Protein AF-0000000081754351 (afdb_homodimer)

Nearest PDB structures (foldseek):
  1odb-assembly2_F  TM=9.810E-01  e=2.321E-09  Homo sapiens
  1gqm-assembly1_E  TM=9.822E-01  e=2.321E-09  Homo sapiens
  1gqm-assembly1_C  TM=9.837E-01  e=3.012E-09  Homo sapiens
  4pe7-assembly1_A  TM=9.120E-01  e=2.696E-07  Bos taurus
  5dkn-assembly1_A  TM=9.324E-01  e=9.295E-07  Bos taurus

Foldseek 3Di:
DDPVVVVVVVVVVLLQVLQVPDDDSFWHALVSQLVCCVVPPPPQDDPSVDPVSSVVLQPQLPPVPPRIHGPVSVVVVVVVSVVSVVVVVVVD/DDPVVVVVVVVVVLLQVLQVPDDDSFKHALVSQLVCCVVPPPPQDDPSVDPVSSVVLQPQLPPVPPRIHGPVSVVVVVVVSVVSVVVVVVVD

Solvent-accessible surface area (backbone atoms only — not comparable to full-atom values): 10015 Å² total; per-residue (Å²): 131,35,75,59,43,51,31,51,50,48,54,51,50,53,51,39,68,46,9,58,70,56,80,52,56,66,28,28,39,68,68,38,45,41,50,47,38,47,67,37,34,48,88,78,40,80,56,48,84,36,64,68,51,43,52,48,54,46,56,68,40,25,75,85,66,79,70,46,32,41,61,72,36,48,44,56,54,54,48,50,50,48,53,52,53,52,54,50,56,72,71,98,130,34,76,59,43,50,31,50,50,49,53,51,50,53,51,39,66,45,8,56,71,56,80,54,56,65,26,28,40,67,70,38,45,41,51,48,39,46,67,38,33,50,88,79,40,81,55,47,84,35,65,68,49,43,53,48,55,46,54,68,41,24,75,85,67,78,70,46,32,40,61,71,37,48,45,55,53,54,47,51,51,47,53,53,54,52,54,49,56,72,72,99

Secondary structure (DSSP, 8-state):
--HHHHHHHHHHHHHHHHHTSSS-TTEE-HHHHHHHHHHHSTTTSTTTT-HHHHHHHHHHH-TT-SS-EEHHHHHHHHHHHHHHHHHHHHH-/--HHHHHHHHHHHHHHHHHTSSS-TTEE-HHHHHHHHHHHSTTTSTTTT-HHHHHHHHHHH-TT-SS-EEHHHHHHHHHHHHHHHHHHHHH-

Radius of gyration: 16.77 Å; Cα contacts (8 Å, |Δi|>4): 196; chains: 2; bounding box: 42×43×37 Å

Sequence (184 aa):
MSTFENYLEGIINIFHQYSVRVGHPDTLSKSELKKLLVTELANTIKNTKDQATIDKIFQDLDENGDGQVTFKEFLFLVASVLEISHDNIHKNMSTFENYLEGIINIFHQYSVRVGHPDTLSKSELKKLLVTELANTIKNTKDQATIDKIFQDLDENGDGQVTFKEFLFLVASVLEISHDNIHKN

Organism: Castor canadensis (NCBI:txid51338)

InterPro domains:
  IPR002048 EF-hand domain [PF00036] (54-79)
  IPR002048 EF-hand domain [PS50222] (49-84)
  IPR002048 EF-hand domain [SM00054] (53-81)
  IPR011992 EF-hand domain pair [SSF47473] (1-91)
  IPR013787 S100/CaBP-9k-type, calcium binding, subdomain [PF01023] (5-47)
  IPR013787 S100/CaBP-9k-type, calcium binding, subdomain [SM01394] (4-46)
  IPR018247 EF-Hand 1, calcium-binding site [PS00018] (62-74)

pLDDT: mean 91.37, std 6.88, range [50.12, 97.25]

Structure (mmCIF, N/CA/C/O backbone):
data_AF-0000000081754351-model_v1
#
loop_
_entity.id
_entity.type
_entity.pdbx_description
1 polymer 'Protein S100-A12-like'
#
loop_
_atom_site.group_PDB
_atom_site.id
_atom_site.type_symbol
_atom_site.label_atom_id
_atom_site.label_alt_id
_atom_site.label_comp_id
_atom_site.label_asym_id
_atom_site.label_entity_id
_atom_site.label_seq_id
_atom_site.pdbx_PDB_ins_code
_atom_site.Cartn_x
_atom_site.Cartn_y
_atom_site.Cartn_z
_atom_site.occupancy
_atom_site.B_iso_or_equiv
_atom_site.auth_seq_id
_atom_site.auth_comp_id
_atom_site.auth_asym_id
_atom_site.auth_atom_id
_atom_site.pdbx_PDB_model_num
ATOM 1 N N . MET A 1 1 ? 11.977 1.647 13.93 1 79.56 1 MET A N 1
ATOM 2 C CA . MET A 1 1 ? 11 1.72 12.844 1 79.56 1 MET A CA 1
ATOM 3 C C . MET A 1 1 ? 9.586 1.88 13.398 1 79.56 1 MET A C 1
ATOM 5 O O . MET A 1 1 ? 9.266 1.326 14.453 1 79.56 1 MET A O 1
ATOM 9 N N . SER A 1 2 ? 8.859 2.738 12.734 1 90.44 2 SER A N 1
ATOM 10 C CA . SER A 1 2 ? 7.48 2.939 13.164 1 90.44 2 SER A CA 1
ATOM 11 C C . SER A 1 2 ? 6.594 1.777 12.734 1 90.44 2 SER A C 1
ATOM 13 O O . SER A 1 2 ? 7.008 0.94 11.93 1 90.44 2 SER A O 1
ATOM 15 N N . THR A 1 3 ? 5.457 1.717 13.406 1 92.69 3 THR A N 1
ATOM 16 C CA . THR A 1 3 ? 4.504 0.67 13.047 1 92.69 3 THR A CA 1
ATOM 17 C C . THR A 1 3 ? 4.137 0.751 11.57 1 92.69 3 THR A C 1
ATOM 19 O O . THR A 1 3 ? 4.02 -0.276 10.898 1 92.69 3 THR A O 1
ATOM 22 N N . PHE A 1 4 ? 4.008 1.95 11.062 1 95.25 4 PHE A N 1
ATOM 23 C CA . PHE A 1 4 ? 3.66 2.174 9.664 1 95.25 4 PHE A CA 1
ATOM 24 C C . PHE A 1 4 ? 4.754 1.645 8.742 1 95.25 4 PHE A C 1
ATOM 26 O O . PHE A 1 4 ? 4.469 0.923 7.781 1 95.25 4 PHE A O 1
ATOM 33 N N . GLU A 1 5 ? 5.996 1.812 9.055 1 93.94 5 GLU A N 1
ATOM 34 C CA . GLU A 1 5 ? 7.137 1.349 8.273 1 93.94 5 GLU A CA 1
ATOM 35 C C . GLU A 1 5 ? 7.219 -0.175 8.266 1 93.94 5 GLU A C 1
ATOM 37 O O . GLU A 1 5 ? 7.605 -0.776 7.258 1 93.94 5 GLU A O 1
ATOM 42 N N . ASN A 1 6 ? 6.844 -0.682 9.344 1 94.81 6 ASN A N 1
ATOM 43 C CA . ASN A 1 6 ? 6.832 -2.139 9.422 1 94.81 6 ASN A CA 1
ATOM 44 C C . ASN A 1 6 ? 5.82 -2.746 8.461 1 94.81 6 ASN A C 1
ATOM 46 O O . ASN A 1 6 ? 6.09 -3.771 7.828 1 94.81 6 ASN A O 1
ATOM 50 N N . TYR A 1 7 ? 4.656 -2.123 8.359 1 95.94 7 TYR A N 1
ATOM 51 C CA . TYR A 1 7 ? 3.643 -2.596 7.422 1 95.94 7 TYR A CA 1
ATOM 52 C C . TYR A 1 7 ? 4.133 -2.488 5.984 1 95.94 7 TYR A C 1
ATOM 54 O O . TYR A 1 7 ? 3.957 -3.416 5.191 1 95.94 7 TYR A O 1
ATOM 62 N N . LEU A 1 8 ? 4.82 -1.365 5.668 1 96.31 8 LEU A N 1
ATOM 63 C CA . LEU A 1 8 ? 5.309 -1.139 4.309 1 96.31 8 LEU A CA 1
ATOM 64 C C . LEU A 1 8 ? 6.418 -2.121 3.959 1 96.31 8 LEU A C 1
ATOM 66 O O . LEU A 1 8 ? 6.426 -2.693 2.867 1 96.31 8 LEU A O 1
ATOM 70 N N . GLU A 1 9 ? 7.301 -2.373 4.883 1 94.06 9 GLU A N 1
ATOM 71 C CA . GLU A 1 9 ? 8.367 -3.35 4.684 1 94.06 9 GLU A CA 1
ATOM 72 C C . GLU A 1 9 ? 7.805 -4.758 4.512 1 94.06 9 GLU A C 1
ATOM 74 O O . GLU A 1 9 ? 8.305 -5.543 3.707 1 94.06 9 GLU A O 1
ATOM 79 N N . GLY A 1 10 ? 6.781 -5.031 5.262 1 95.44 10 GLY A N 1
ATOM 80 C CA . GLY A 1 10 ? 6.117 -6.32 5.141 1 95.44 10 GLY A CA 1
ATOM 81 C C . GLY A 1 10 ? 5.555 -6.578 3.756 1 95.44 10 GLY A C 1
ATOM 82 O O . GLY A 1 10 ? 5.688 -7.68 3.221 1 95.44 10 GLY A O 1
ATOM 83 N N . ILE A 1 11 ? 4.988 -5.57 3.145 1 97.25 11 ILE A N 1
ATOM 84 C CA . ILE A 1 11 ? 4.426 -5.684 1.803 1 97.25 11 ILE A CA 1
ATOM 85 C C . ILE A 1 11 ? 5.543 -5.969 0.799 1 97.25 11 ILE A C 1
ATOM 87 O O . ILE A 1 11 ? 5.395 -6.832 -0.069 1 97.25 11 ILE A O 1
ATOM 91 N N . ILE A 1 12 ? 6.688 -5.328 0.884 1 96.06 12 ILE A N 1
ATOM 92 C CA . ILE A 1 12 ? 7.828 -5.527 -0.001 1 96.06 12 ILE A CA 1
ATOM 93 C C . ILE A 1 12 ? 8.352 -6.953 0.148 1 96.06 12 ILE A C 1
ATOM 95 O O . ILE A 1 12 ? 8.617 -7.633 -0.848 1 96.06 12 ILE A O 1
ATOM 99 N N . ASN A 1 13 ? 8.477 -7.391 1.383 1 94.38 13 ASN A N 1
ATOM 100 C CA . ASN A 1 13 ? 8.969 -8.734 1.654 1 94.38 13 ASN A CA 1
ATOM 101 C C . ASN A 1 13 ? 8.055 -9.805 1.061 1 94.38 13 ASN A C 1
ATOM 103 O O . ASN A 1 13 ? 8.531 -10.797 0.511 1 94.38 13 ASN A O 1
ATOM 107 N N . ILE A 1 14 ? 6.773 -9.57 1.228 1 95.62 14 ILE A N 1
ATOM 108 C CA . ILE A 1 14 ? 5.809 -10.516 0.677 1 95.62 14 ILE A CA 1
ATOM 109 C C . ILE A 1 14 ? 5.945 -10.57 -0.843 1 95.62 14 ILE A C 1
ATOM 111 O O . ILE A 1 14 ? 5.938 -11.648 -1.437 1 95.62 14 ILE A O 1
ATOM 115 N N . PHE A 1 15 ? 6.086 -9.406 -1.469 1 95.19 15 PHE A N 1
ATOM 116 C CA . PHE A 1 15 ? 6.293 -9.359 -2.91 1 95.19 15 PHE A CA 1
ATOM 117 C C . PHE A 1 15 ? 7.512 -10.188 -3.307 1 95.19 15 PHE A C 1
ATOM 119 O O . PHE A 1 15 ? 7.441 -11 -4.234 1 95.19 15 PHE A O 1
ATOM 126 N N . HIS A 1 16 ? 8.586 -10.062 -2.605 1 93.25 16 HIS A N 1
ATOM 127 C CA . HIS A 1 16 ? 9.828 -10.758 -2.922 1 93.25 16 HIS A CA 1
ATOM 128 C C . HIS A 1 16 ? 9.688 -12.258 -2.68 1 93.25 16 HIS A C 1
ATOM 130 O O . HIS A 1 16 ? 10.258 -13.07 -3.416 1 93.25 16 HIS A O 1
ATOM 136 N N . GLN A 1 17 ? 8.961 -12.586 -1.64 1 94.12 17 GLN A N 1
ATOM 137 C CA . GLN A 1 17 ? 8.742 -13.992 -1.326 1 94.12 17 GLN A CA 1
ATOM 138 C C . GLN A 1 17 ? 8.133 -14.727 -2.514 1 94.12 17 GLN A C 1
ATOM 140 O O . GLN A 1 17 ? 8.453 -15.898 -2.754 1 94.12 17 GLN A O 1
ATOM 145 N N . TYR A 1 18 ? 7.301 -14.07 -3.213 1 93.88 18 TYR A N 1
ATOM 146 C CA . TYR A 1 18 ? 6.625 -14.719 -4.328 1 93.88 18 TYR A CA 1
ATOM 147 C C . TYR A 1 18 ? 7.359 -14.453 -5.641 1 93.88 18 TYR A C 1
ATOM 149 O O . TYR A 1 18 ? 7.367 -15.305 -6.535 1 93.88 18 TYR A O 1
ATOM 157 N N . SER A 1 19 ? 8.062 -13.344 -5.758 1 92.31 19 SER A N 1
ATOM 158 C CA . SER A 1 19 ? 8.688 -12.961 -7.016 1 92.31 19 SER A CA 1
ATOM 159 C C . SER A 1 19 ? 9.992 -13.727 -7.238 1 92.31 19 SER A C 1
ATOM 161 O O . SER A 1 19 ? 10.453 -13.859 -8.375 1 92.31 19 SER A O 1
ATOM 163 N N . VAL A 1 20 ? 10.656 -14.219 -6.184 1 87.62 20 VAL A N 1
ATOM 164 C CA . VAL A 1 20 ? 11.977 -14.828 -6.281 1 87.62 20 VAL A CA 1
ATOM 165 C C . VAL A 1 20 ? 11.844 -16.312 -6.605 1 87.62 20 VAL A C 1
ATOM 167 O O . VAL A 1 20 ? 12.844 -17.016 -6.738 1 87.62 20 VAL A O 1
ATOM 170 N N . ARG A 1 21 ? 10.664 -16.734 -6.898 1 83.62 21 ARG A N 1
ATOM 171 C CA . ARG A 1 21 ? 10.453 -18.156 -7.105 1 83.62 21 ARG A CA 1
ATOM 172 C C . ARG A 1 21 ? 10.828 -18.562 -8.523 1 83.62 21 ARG A C 1
ATOM 174 O O . ARG A 1 21 ? 11.555 -19.547 -8.727 1 83.62 21 ARG A O 1
ATOM 181 N N . VAL A 1 22 ? 10.336 -17.828 -9.445 1 78.81 22 VAL A N 1
ATOM 182 C CA . VAL A 1 22 ? 10.617 -18.141 -10.844 1 78.81 22 VAL A CA 1
ATOM 183 C C . VAL A 1 22 ? 10.93 -16.844 -11.609 1 78.81 22 VAL A C 1
ATOM 185 O O . VAL A 1 22 ? 10.234 -15.836 -11.445 1 78.81 22 VAL A O 1
ATOM 188 N N . GLY A 1 23 ? 11.859 -16.812 -12.312 1 77.44 23 GLY A N 1
ATOM 189 C CA . GLY A 1 23 ? 12.117 -15.664 -13.172 1 77.44 23 GLY A CA 1
ATOM 190 C C . GLY A 1 23 ? 12.867 -14.547 -12.469 1 77.44 23 GLY A C 1
ATOM 191 O O . GLY A 1 23 ? 13.758 -14.805 -11.656 1 77.44 23 GLY A O 1
ATOM 192 N N . HIS A 1 24 ? 12.5 -13.312 -12.906 1 80.56 24 HIS A N 1
ATOM 193 C CA . HIS A 1 24 ? 13.172 -12.133 -12.375 1 80.56 24 HIS A CA 1
ATOM 194 C C . HIS A 1 24 ? 12.68 -11.797 -10.969 1 80.56 24 HIS A C 1
ATOM 196 O O . HIS A 1 24 ? 11.469 -11.773 -10.727 1 80.56 24 HIS A O 1
ATOM 202 N N . PRO A 1 25 ? 13.57 -11.555 -10.102 1 83.94 25 PRO A N 1
ATOM 203 C CA . PRO A 1 25 ? 13.242 -11.352 -8.688 1 83.94 25 PRO A CA 1
ATOM 204 C C . PRO A 1 25 ? 12.422 -10.086 -8.445 1 83.94 25 PRO A C 1
ATOM 206 O O . PRO A 1 25 ? 11.836 -9.93 -7.371 1 83.94 25 PRO A O 1
ATOM 209 N N . ASP A 1 26 ? 12.328 -9.289 -9.516 1 86.56 26 ASP A N 1
ATOM 210 C CA . ASP A 1 26 ? 11.656 -8.016 -9.305 1 86.56 26 ASP A CA 1
ATOM 211 C C . ASP A 1 26 ? 10.32 -7.965 -10.047 1 86.56 26 ASP A C 1
ATOM 213 O O . ASP A 1 26 ? 9.734 -6.895 -10.219 1 86.56 26 ASP A O 1
ATOM 217 N N . THR A 1 27 ? 9.938 -9.125 -10.516 1 93.12 27 THR A N 1
ATOM 218 C CA . THR A 1 27 ? 8.664 -9.203 -11.211 1 93.12 27 THR A CA 1
ATOM 219 C C . THR A 1 27 ? 7.895 -10.453 -10.797 1 93.12 27 THR A C 1
ATOM 221 O O . THR A 1 27 ? 8.484 -11.398 -10.273 1 93.12 27 THR A O 1
ATOM 224 N N . LEU A 1 28 ? 6.559 -10.398 -10.992 1 95.38 28 LEU A N 1
ATOM 225 C CA . LEU A 1 28 ? 5.691 -11.539 -10.719 1 95.38 28 LEU A CA 1
ATOM 226 C C . LEU A 1 28 ? 5.133 -12.117 -12.016 1 95.38 28 LEU A C 1
ATOM 228 O O . LEU A 1 28 ? 4.613 -11.375 -12.859 1 95.38 28 LEU A O 1
ATOM 232 N N . SER A 1 29 ? 5.328 -13.43 -12.172 1 94.56 29 SER A N 1
ATOM 233 C CA . SER A 1 29 ? 4.613 -14.117 -13.242 1 94.56 29 SER A CA 1
ATOM 234 C C . SER A 1 29 ? 3.143 -14.312 -12.891 1 94.56 29 SER A C 1
ATOM 236 O O . SER A 1 29 ? 2.73 -14.055 -11.758 1 94.56 29 SER A O 1
ATOM 238 N N . LYS A 1 30 ? 2.391 -14.789 -13.891 1 93.75 30 LYS A N 1
ATOM 239 C CA . LYS A 1 30 ? 0.967 -15.023 -13.664 1 93.75 30 LYS A CA 1
ATOM 240 C C . LYS A 1 30 ? 0.75 -16.047 -12.555 1 93.75 30 LYS A C 1
ATOM 242 O O . LYS A 1 30 ? -0.115 -15.867 -11.695 1 93.75 30 LYS A O 1
ATOM 247 N N . SER A 1 31 ? 1.578 -17.062 -12.625 1 94.06 31 SER A N 1
ATOM 248 C CA . SER A 1 31 ? 1.445 -18.125 -11.633 1 94.06 31 SER A CA 1
ATOM 249 C C . SER A 1 31 ? 1.79 -17.625 -10.234 1 94.06 31 SER A C 1
ATOM 251 O O . SER A 1 31 ? 1.137 -18 -9.258 1 94.06 31 SER A O 1
ATOM 253 N N . GLU A 1 32 ? 2.83 -16.828 -10.094 1 96.12 32 GLU A N 1
ATOM 254 C CA . GLU A 1 32 ? 3.24 -16.281 -8.805 1 96.12 32 GLU A CA 1
ATOM 255 C C . GLU A 1 32 ? 2.184 -15.32 -8.258 1 96.12 32 GLU A C 1
ATOM 257 O O . GLU A 1 32 ? 1.904 -15.32 -7.059 1 96.12 32 GLU A O 1
ATOM 262 N N . LEU A 1 33 ? 1.636 -14.539 -9.195 1 95.62 33 LEU A N 1
ATOM 263 C CA . LEU A 1 33 ? 0.57 -13.625 -8.789 1 95.62 33 LEU A CA 1
ATOM 264 C C . LEU A 1 33 ? -0.638 -14.406 -8.273 1 95.62 33 LEU A C 1
ATOM 266 O O . LEU A 1 33 ? -1.208 -14.055 -7.238 1 95.62 33 LEU A O 1
ATOM 270 N N . LYS A 1 34 ? -0.942 -15.438 -8.953 1 95.12 34 LYS A N 1
ATOM 271 C CA . LYS A 1 34 ? -2.062 -16.281 -8.547 1 95.12 34 LYS A CA 1
ATOM 272 C C . LYS A 1 34 ? -1.854 -16.828 -7.137 1 95.12 34 LYS A C 1
ATOM 274 O O . LYS A 1 34 ? -2.754 -16.75 -6.301 1 95.12 34 LYS A O 1
ATOM 279 N N . LYS A 1 35 ? -0.737 -17.328 -6.926 1 95.12 35 LYS A N 1
ATOM 280 C CA . LYS A 1 35 ? -0.426 -17.891 -5.609 1 95.12 35 LYS A CA 1
ATOM 281 C C . LYS A 1 35 ? -0.545 -16.812 -4.527 1 95.12 35 LYS A C 1
ATOM 283 O O . LYS A 1 35 ? -1.098 -17.078 -3.453 1 95.12 35 LYS A O 1
ATOM 288 N N . LEU A 1 36 ? 0.001 -15.695 -4.816 1 95.88 36 LEU A N 1
ATOM 289 C CA . LEU A 1 36 ? -0.067 -14.578 -3.873 1 95.88 36 LEU A CA 1
ATOM 290 C C . LEU A 1 36 ? -1.516 -14.211 -3.572 1 95.88 36 LEU A C 1
ATOM 292 O O . LEU A 1 36 ? -1.9 -14.086 -2.406 1 95.88 36 LEU A O 1
ATOM 296 N N . LEU A 1 37 ? -2.338 -14.086 -4.578 1 95.62 37 LEU A N 1
ATOM 297 C CA . LEU A 1 37 ? -3.738 -13.703 -4.422 1 95.62 37 LEU A CA 1
ATOM 298 C C . LEU A 1 37 ? -4.512 -14.766 -3.656 1 95.62 37 LEU A C 1
ATOM 300 O O . LEU A 1 37 ? -5.246 -14.445 -2.715 1 95.62 37 LEU A O 1
ATOM 304 N N . VAL A 1 38 ? -4.305 -16 -3.986 1 95 38 VAL A N 1
ATOM 305 C CA . VAL A 1 38 ? -5.051 -17.109 -3.404 1 95 38 VAL A CA 1
ATOM 306 C C . VAL A 1 38 ? -4.66 -17.297 -1.94 1 95 38 VAL A C 1
ATOM 308 O O . VAL A 1 38 ? -5.512 -17.562 -1.09 1 95 38 VAL A O 1
ATOM 311 N N . THR A 1 39 ? -3.402 -17.078 -1.687 1 94.88 39 THR A N 1
ATOM 312 C CA . THR A 1 39 ? -2.906 -17.359 -0.342 1 94.88 39 THR A CA 1
AT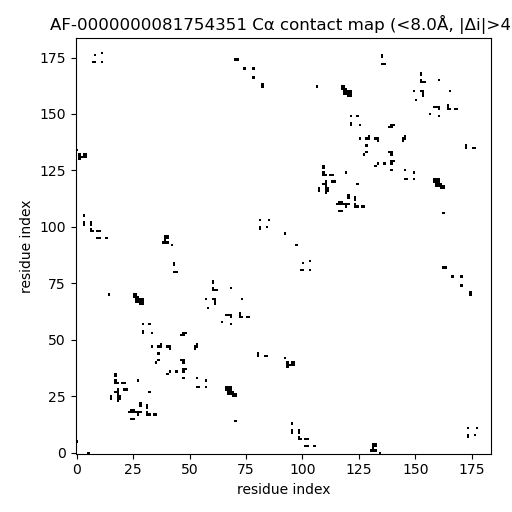OM 313 C C . THR A 1 39 ? -3.082 -16.141 0.557 1 94.88 39 THR A C 1
ATOM 315 O O . THR A 1 39 ? -3.422 -16.266 1.734 1 94.88 39 THR A O 1
ATOM 318 N N . GLU A 1 40 ? -2.963 -14.914 0.004 1 94.94 40 GLU A N 1
ATOM 319 C CA . GLU A 1 40 ? -2.857 -13.727 0.85 1 94.94 40 GLU A CA 1
ATOM 320 C C . GLU A 1 40 ? -4.129 -12.883 0.78 1 94.94 40 GLU A C 1
ATOM 322 O O . GLU A 1 40 ? -4.441 -12.141 1.713 1 94.94 40 GLU A O 1
ATOM 327 N N . LEU A 1 41 ? -4.906 -12.969 -0.312 1 93.5 41 LEU A N 1
ATOM 328 C CA . LEU A 1 41 ? -5.992 -12.016 -0.515 1 93.5 41 LEU A CA 1
ATOM 329 C C . LEU A 1 41 ? -7.301 -12.734 -0.827 1 93.5 41 LEU A C 1
ATOM 331 O O . LEU A 1 41 ? -8.188 -12.172 -1.469 1 93.5 41 LEU A O 1
ATOM 335 N N . ALA A 1 42 ? -7.43 -13.945 -0.417 1 90 42 ALA A N 1
ATOM 336 C CA . ALA A 1 42 ? -8.617 -14.727 -0.732 1 90 42 ALA A CA 1
ATOM 337 C C . ALA A 1 42 ? -9.852 -14.164 -0.026 1 90 42 ALA A C 1
ATOM 339 O O . ALA A 1 42 ? -10.977 -14.352 -0.492 1 90 42 ALA A O 1
ATOM 340 N N . ASN A 1 43 ? -9.648 -13.391 1.055 1 89 43 ASN A N 1
ATOM 341 C CA . ASN A 1 43 ? -10.758 -12.844 1.82 1 89 43 ASN A CA 1
ATOM 342 C C . ASN A 1 43 ? -11.172 -11.461 1.302 1 89 43 ASN A C 1
ATOM 344 O O . ASN A 1 43 ? -12.258 -10.977 1.615 1 89 43 ASN A O 1
ATOM 348 N N . THR A 1 44 ? -10.359 -10.852 0.585 1 88.81 44 THR A N 1
ATOM 349 C CA . THR A 1 44 ? -10.602 -9.5 0.105 1 88.81 44 THR A CA 1
ATOM 350 C C . THR A 1 44 ? -11.062 -9.516 -1.352 1 88.81 44 THR A C 1
ATOM 352 O O . THR A 1 44 ? -11.961 -8.766 -1.734 1 88.81 44 THR A O 1
ATOM 355 N N . ILE A 1 45 ? -10.391 -10.375 -2.133 1 89.81 45 ILE A N 1
ATOM 356 C CA . ILE A 1 45 ? -10.711 -10.5 -3.553 1 89.81 45 ILE A CA 1
ATOM 357 C C . ILE A 1 45 ? -11.594 -11.719 -3.779 1 89.81 45 ILE A C 1
ATOM 359 O O . ILE A 1 45 ? -11.258 -12.828 -3.355 1 89.81 45 ILE A O 1
ATOM 363 N N . LYS A 1 46 ? -12.664 -11.508 -4.453 1 88.31 46 LYS A N 1
ATOM 364 C CA . LYS A 1 46 ? -13.594 -12.594 -4.719 1 88.31 46 LYS A CA 1
ATOM 365 C C . LYS A 1 46 ? -13.109 -13.453 -5.891 1 88.31 46 LYS A C 1
ATOM 367 O O . LYS A 1 46 ? -12.555 -12.93 -6.859 1 88.31 46 LYS A O 1
ATOM 372 N N . ASN A 1 47 ? -13.305 -14.664 -5.793 1 88.94 47 ASN A N 1
ATOM 373 C CA . ASN A 1 47 ? -13.078 -15.633 -6.867 1 88.94 47 ASN A CA 1
ATOM 374 C C . ASN A 1 47 ? -11.602 -15.727 -7.242 1 88.94 47 ASN A C 1
ATOM 376 O O . ASN A 1 47 ? -11.258 -15.789 -8.422 1 88.94 47 ASN A O 1
ATOM 380 N N . THR A 1 48 ? -10.812 -15.734 -6.301 1 88.44 48 THR A N 1
ATOM 381 C CA . THR A 1 48 ? -9.383 -15.828 -6.566 1 88.44 48 THR A CA 1
ATOM 382 C C . THR A 1 48 ? -9.008 -17.25 -7.012 1 88.44 48 THR A C 1
ATOM 384 O O . THR A 1 48 ? -7.922 -17.469 -7.543 1 88.44 48 THR A O 1
ATOM 387 N N . LYS A 1 49 ? -9.906 -18.141 -6.891 1 90 49 LYS A N 1
ATOM 388 C CA . LYS A 1 49 ? -9.648 -19.516 -7.305 1 90 49 LYS A CA 1
ATOM 389 C C . LYS A 1 49 ? -10.047 -19.719 -8.766 1 90 49 LYS A C 1
ATOM 391 O O . LYS A 1 49 ? -9.68 -20.734 -9.367 1 90 49 LYS A O 1
ATOM 396 N N . ASP A 1 50 ? -10.742 -18.734 -9.203 1 93.25 50 ASP A N 1
ATOM 397 C CA . ASP A 1 50 ? -11.148 -18.812 -10.609 1 93.25 50 ASP A CA 1
ATOM 398 C C . ASP A 1 50 ? -10.047 -18.297 -11.523 1 93.25 50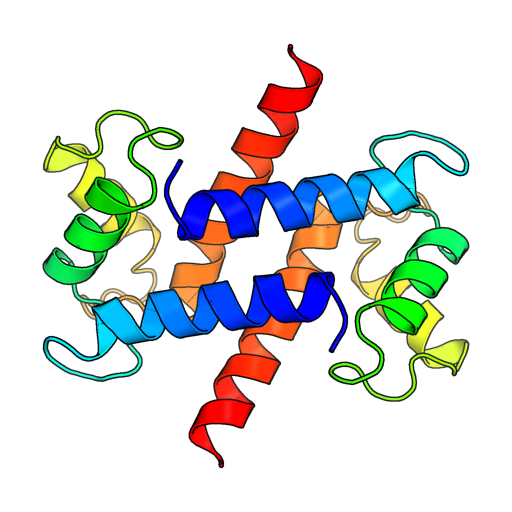 ASP A C 1
ATOM 400 O O . ASP A 1 50 ? -9.625 -17.141 -11.414 1 93.25 50 ASP A O 1
ATOM 404 N N . GLN A 1 51 ? -9.742 -19.156 -12.438 1 93.94 51 GLN A N 1
ATOM 405 C CA . GLN A 1 51 ? -8.664 -18.812 -13.359 1 93.94 51 GLN A CA 1
ATOM 406 C C . GLN A 1 51 ? -9.016 -17.562 -14.172 1 93.94 51 GLN A C 1
ATOM 408 O O . GLN A 1 51 ? -8.141 -16.75 -14.492 1 93.94 51 GLN A O 1
ATOM 413 N N . ALA A 1 52 ? -10.164 -17.438 -14.523 1 94.94 52 ALA A N 1
ATOM 414 C CA . ALA A 1 52 ? -10.602 -16.297 -15.312 1 94.94 52 ALA A CA 1
ATOM 415 C C . ALA A 1 52 ? -10.398 -14.992 -14.555 1 94.94 52 ALA A C 1
ATOM 417 O O . ALA A 1 52 ? -10.023 -13.977 -15.141 1 94.94 52 ALA A O 1
ATOM 418 N N . THR A 1 53 ? -10.688 -15.023 -13.25 1 94.38 53 THR A N 1
ATOM 419 C CA . THR A 1 53 ? -10.492 -13.859 -12.391 1 94.38 53 THR A CA 1
ATOM 420 C C . THR A 1 53 ? -9.016 -13.5 -12.305 1 94.38 53 THR A C 1
ATOM 422 O O . THR A 1 53 ? -8.641 -12.336 -12.43 1 94.38 53 THR A O 1
ATOM 425 N N . ILE A 1 54 ? -8.172 -14.438 -12.219 1 95.31 54 ILE A N 1
ATOM 426 C CA . ILE A 1 54 ? -6.73 -14.25 -12.117 1 95.31 54 ILE A CA 1
ATOM 427 C C . ILE A 1 54 ? -6.195 -13.641 -13.414 1 95.31 54 ILE A C 1
ATOM 429 O O . ILE A 1 54 ? -5.41 -12.695 -13.383 1 95.31 54 ILE A O 1
ATOM 433 N N . ASP A 1 55 ? -6.684 -14.211 -14.523 1 94.81 55 ASP A N 1
ATOM 434 C CA . ASP A 1 55 ? -6.27 -13.719 -15.836 1 94.81 55 ASP A CA 1
ATOM 435 C C . ASP A 1 55 ? -6.641 -12.242 -16.016 1 94.81 55 ASP A C 1
ATOM 437 O O . ASP A 1 55 ? -5.852 -11.461 -16.547 1 94.81 55 ASP A O 1
ATOM 441 N N . LYS A 1 56 ? -7.742 -11.922 -15.555 1 95.12 56 LYS A N 1
ATOM 442 C CA . LYS A 1 56 ? -8.211 -10.547 -15.672 1 95.12 56 LYS A CA 1
ATOM 443 C C . LYS A 1 56 ? -7.359 -9.602 -14.828 1 95.12 56 LYS A C 1
ATOM 445 O O . LYS A 1 56 ? -6.945 -8.547 -15.297 1 95.12 56 LYS A O 1
ATOM 450 N N . ILE A 1 57 ? -7.16 -9.969 -13.594 1 95.94 57 ILE A N 1
ATOM 451 C CA . ILE A 1 57 ? -6.352 -9.156 -12.695 1 95.94 57 ILE A CA 1
ATOM 452 C C . ILE A 1 57 ? -4.953 -8.984 -13.273 1 95.94 57 ILE A C 1
ATOM 454 O O . ILE A 1 57 ? -4.414 -7.871 -13.297 1 95.94 57 ILE A O 1
ATOM 458 N N . PHE A 1 58 ? -4.434 -10.062 -13.797 1 95.12 58 PHE A N 1
ATOM 459 C CA . PHE A 1 58 ? -3.098 -10.031 -14.383 1 95.12 58 PHE A CA 1
ATOM 460 C C . PHE A 1 58 ? -3.051 -9.102 -15.586 1 95.12 58 PHE A C 1
ATOM 462 O O . PHE A 1 58 ? -2.131 -8.289 -15.719 1 95.12 58 PHE A O 1
ATOM 469 N N . GLN A 1 59 ? -3.988 -9.211 -16.438 1 95 59 GLN A N 1
ATOM 470 C CA . GLN A 1 59 ? -4.059 -8.391 -17.641 1 95 59 GLN A CA 1
ATOM 471 C C . GLN A 1 59 ? -4.234 -6.914 -17.297 1 95 59 GLN A C 1
ATOM 473 O O . GLN A 1 59 ? -3.662 -6.043 -17.953 1 95 59 GLN A O 1
ATOM 478 N N . ASP A 1 60 ? -4.988 -6.691 -16.219 1 94.5 60 ASP A N 1
ATOM 479 C CA . ASP A 1 60 ? -5.199 -5.316 -15.766 1 94.5 60 ASP A CA 1
ATOM 480 C C . ASP A 1 60 ? -3.906 -4.711 -15.219 1 94.5 60 ASP A C 1
ATOM 482 O O . ASP A 1 60 ? -3.66 -3.516 -15.383 1 94.5 60 ASP A O 1
ATOM 486 N N . LEU A 1 61 ? -3.131 -5.551 -14.625 1 94.56 61 LEU A N 1
ATOM 487 C CA . LEU A 1 61 ? -1.893 -5.082 -14.016 1 94.56 61 LEU A CA 1
ATOM 488 C C . LEU A 1 61 ? -0.773 -5 -15.047 1 94.56 61 LEU A C 1
ATOM 490 O O . LEU A 1 61 ? 0.075 -4.105 -14.977 1 94.56 61 LEU A O 1
ATOM 494 N N . ASP A 1 62 ? -0.816 -5.996 -15.969 1 93.88 62 ASP A N 1
ATOM 495 C CA . ASP A 1 62 ? 0.2 -6.023 -17.016 1 93.88 62 ASP A CA 1
ATOM 496 C C . ASP A 1 62 ? -0.079 -4.965 -18.078 1 93.88 62 ASP A C 1
ATOM 498 O O . ASP A 1 62 ? -0.388 -5.297 -19.234 1 93.88 62 ASP A O 1
ATOM 502 N N . GLU A 1 63 ? 0.25 -3.742 -17.719 1 87.12 63 GLU A N 1
ATOM 503 C CA . GLU A 1 63 ? -0.094 -2.619 -18.594 1 87.12 63 GLU A CA 1
ATOM 504 C C . GLU A 1 63 ? 0.787 -2.592 -19.828 1 87.12 63 GLU A C 1
ATOM 506 O O . GLU A 1 63 ? 0.338 -2.189 -20.906 1 87.12 63 GLU A O 1
ATOM 511 N N . ASN A 1 64 ? 2.09 -3.02 -19.672 1 85.25 64 ASN A N 1
ATOM 512 C CA . ASN A 1 64 ? 3 -2.941 -20.812 1 85.25 64 ASN A CA 1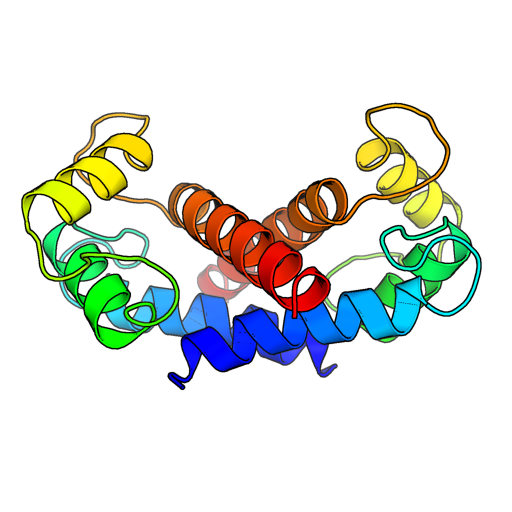
ATOM 513 C C . ASN A 1 64 ? 2.957 -4.215 -21.656 1 85.25 64 ASN A C 1
ATOM 515 O O . ASN A 1 64 ? 3.629 -4.305 -22.688 1 85.25 64 ASN A O 1
ATOM 519 N N . GLY A 1 65 ? 2.357 -5.242 -21.219 1 87.44 65 GLY A N 1
ATOM 520 C CA . GLY A 1 65 ? 2.111 -6.453 -21.984 1 87.44 65 GLY A CA 1
ATOM 521 C C . GLY A 1 6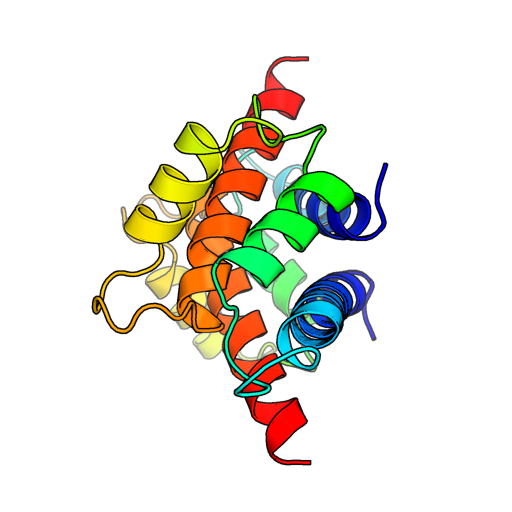5 ? 3.324 -7.359 -22.078 1 87.44 65 GLY A C 1
ATOM 522 O O . GLY A 1 65 ? 3.5 -8.078 -23.062 1 87.44 65 GLY A O 1
ATOM 523 N N . ASP A 1 66 ? 4.246 -7.336 -21.141 1 87.12 66 ASP A N 1
ATOM 524 C CA . ASP A 1 66 ? 5.449 -8.164 -21.188 1 87.12 66 ASP A CA 1
ATOM 525 C C . ASP A 1 66 ? 5.227 -9.5 -20.484 1 87.12 66 ASP A C 1
ATOM 527 O O . ASP A 1 66 ? 6.113 -10.359 -20.469 1 87.12 66 ASP A O 1
ATOM 531 N N . GLY A 1 67 ? 4.059 -9.656 -19.969 1 91.75 67 GLY A N 1
ATOM 532 C CA . GLY A 1 67 ? 3.707 -10.914 -19.328 1 91.75 67 GLY A CA 1
ATOM 533 C C . GLY A 1 67 ? 4.246 -11.031 -17.906 1 91.75 67 GLY A C 1
ATOM 534 O O . GLY A 1 67 ? 4.309 -12.133 -17.359 1 91.75 67 GLY A O 1
ATOM 535 N N . GLN A 1 68 ? 4.762 -9.945 -17.406 1 93.94 68 GLN A N 1
ATOM 536 C CA . GLN A 1 68 ? 5.254 -9.891 -16.031 1 93.94 68 GLN A CA 1
ATOM 537 C C . GLN A 1 68 ? 4.664 -8.703 -15.281 1 93.94 68 GLN A C 1
ATOM 539 O O . GLN A 1 68 ? 4.348 -7.676 -15.891 1 93.94 68 GLN A O 1
ATOM 544 N N . VAL A 1 69 ? 4.523 -8.883 -13.992 1 95.44 69 VAL A N 1
ATOM 545 C CA . VAL A 1 69 ? 4.023 -7.801 -13.148 1 95.44 69 VAL A CA 1
ATOM 546 C C . VAL A 1 69 ? 5.172 -7.211 -12.336 1 95.44 69 VAL A C 1
ATOM 548 O O . VAL A 1 69 ? 5.754 -7.887 -11.484 1 95.44 69 VAL A O 1
ATOM 551 N N . THR A 1 70 ? 5.543 -5.926 -12.688 1 94.25 70 THR A N 1
ATOM 552 C CA . THR A 1 70 ? 6.57 -5.23 -11.922 1 94.25 70 THR A CA 1
ATOM 553 C C . THR A 1 70 ? 6.039 -4.812 -10.547 1 94.25 70 THR A C 1
ATOM 555 O O . THR A 1 70 ? 4.836 -4.891 -10.297 1 94.25 70 THR A O 1
ATOM 558 N N . PHE A 1 71 ? 6.945 -4.336 -9.68 1 94.56 71 PHE A N 1
ATOM 559 C CA . PHE A 1 71 ? 6.535 -3.891 -8.352 1 94.56 71 PHE A CA 1
ATOM 560 C C . PHE A 1 71 ? 5.57 -2.713 -8.453 1 94.56 71 PHE A C 1
ATOM 562 O O . PHE A 1 71 ? 4.566 -2.666 -7.734 1 94.56 71 PHE A O 1
ATOM 569 N N . LYS A 1 72 ? 5.867 -1.879 -9.336 1 93.12 72 LYS A N 1
ATOM 570 C CA . LYS A 1 72 ? 5.012 -0.708 -9.508 1 93.12 72 LYS A CA 1
ATOM 571 C C . LYS A 1 72 ? 3.592 -1.117 -9.898 1 93.12 72 LYS A C 1
ATOM 573 O O . LYS A 1 72 ? 2.619 -0.569 -9.383 1 93.12 72 LYS A O 1
ATOM 578 N N . GLU A 1 73 ? 3.467 -2.068 -10.773 1 95.12 73 GLU A N 1
ATOM 579 C CA . GLU A 1 73 ? 2.154 -2.553 -11.188 1 95.12 73 GLU A CA 1
ATOM 580 C C . GLU A 1 73 ? 1.446 -3.277 -10.047 1 95.12 73 GLU A C 1
ATOM 582 O O . GLU A 1 73 ? 0.228 -3.168 -9.898 1 95.12 73 GLU A O 1
ATOM 587 N N . PHE A 1 74 ? 2.27 -3.979 -9.344 1 96.06 74 PHE A N 1
ATOM 588 C CA . PHE A 1 74 ? 1.738 -4.668 -8.172 1 96.06 74 PHE A CA 1
ATOM 589 C C . PHE A 1 74 ? 1.143 -3.674 -7.188 1 96.06 74 PHE A C 1
ATOM 591 O O . PHE A 1 74 ? 0.129 -3.959 -6.547 1 96.06 74 PHE A O 1
ATOM 598 N N . LEU A 1 75 ? 1.691 -2.498 -7.105 1 96.38 75 LEU A N 1
ATOM 599 C CA . LEU A 1 75 ? 1.232 -1.49 -6.156 1 96.38 75 LEU A CA 1
ATOM 600 C C . LEU A 1 75 ? -0.168 -1.004 -6.512 1 96.38 75 LEU A C 1
ATOM 602 O O . LEU A 1 75 ? -0.916 -0.556 -5.641 1 96.38 75 LEU A O 1
ATOM 606 N N . PHE A 1 76 ? -0.529 -1.08 -7.793 1 93.94 76 PHE A N 1
ATOM 607 C CA . PHE A 1 76 ? -1.886 -0.735 -8.203 1 93.94 76 PHE A CA 1
ATOM 608 C C . PHE A 1 76 ? -2.895 -1.715 -7.613 1 93.94 76 PHE A C 1
ATOM 610 O O . PHE A 1 76 ? -3.984 -1.317 -7.199 1 93.94 76 PHE A O 1
ATOM 617 N N . LEU A 1 77 ? -2.516 -2.986 -7.555 1 95.38 77 LEU A N 1
ATOM 618 C CA . LEU A 1 77 ? -3.365 -4 -6.941 1 95.38 77 LEU A CA 1
ATOM 619 C C . LEU A 1 77 ? -3.525 -3.742 -5.445 1 95.38 77 LEU A C 1
ATOM 621 O O . LEU A 1 77 ? -4.645 -3.758 -4.926 1 95.38 77 LEU A O 1
ATOM 625 N N . VAL A 1 78 ? -2.387 -3.467 -4.766 1 97.06 78 VAL A N 1
ATOM 626 C CA . VAL A 1 78 ? -2.385 -3.197 -3.33 1 97.06 78 VAL A CA 1
ATOM 627 C C . VAL A 1 78 ? -3.299 -2.012 -3.027 1 97.06 78 VAL A C 1
ATOM 629 O O . VAL A 1 78 ? -4.121 -2.07 -2.109 1 97.06 78 VAL A O 1
ATOM 632 N N . ALA A 1 79 ? -3.229 -0.905 -3.854 1 96.38 79 ALA A N 1
ATOM 633 C CA . ALA A 1 79 ? -4.047 0.291 -3.668 1 96.38 79 ALA A CA 1
ATOM 634 C C . ALA A 1 79 ? -5.531 -0.03 -3.82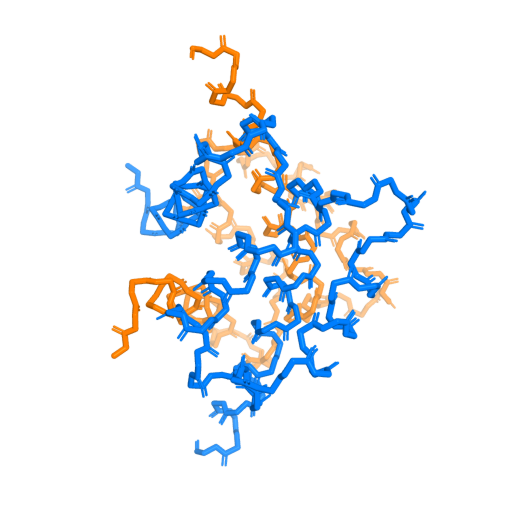6 1 96.38 79 ALA A C 1
ATOM 636 O O . ALA A 1 79 ? -6.359 0.437 -3.043 1 96.38 79 ALA A O 1
ATOM 637 N N . SER A 1 80 ? -5.824 -0.845 -4.773 1 94.69 80 SER A N 1
ATOM 638 C CA . SER A 1 80 ? -7.211 -1.226 -5.027 1 94.69 80 SER A CA 1
ATOM 639 C C . SER A 1 80 ? -7.797 -2 -3.852 1 94.69 80 SER A C 1
ATOM 641 O O . SER A 1 80 ? -8.922 -1.74 -3.43 1 94.69 80 SER A O 1
ATOM 643 N N . VAL A 1 81 ? -7.02 -2.877 -3.314 1 95.25 81 VAL A N 1
ATOM 644 C CA . VAL A 1 81 ? -7.465 -3.699 -2.195 1 95.25 81 VAL A CA 1
ATOM 645 C C . VAL A 1 81 ? -7.648 -2.83 -0.953 1 95.25 81 VAL A C 1
ATOM 647 O O . VAL A 1 81 ? -8.625 -2.99 -0.214 1 95.25 81 VAL A O 1
ATOM 650 N N . LEU A 1 82 ? -6.723 -1.881 -0.716 1 96.69 82 LEU A N 1
ATOM 651 C CA . LEU A 1 82 ? -6.828 -0.967 0.416 1 96.69 82 LEU A CA 1
ATOM 652 C C . LEU A 1 82 ? -8.102 -0.128 0.321 1 96.69 82 LEU A C 1
ATOM 654 O O . LEU A 1 82 ? -8.789 0.076 1.322 1 96.69 82 LEU A O 1
ATOM 658 N N . GLU A 1 83 ? -8.43 0.329 -0.889 1 93.88 83 GLU A N 1
ATOM 659 C CA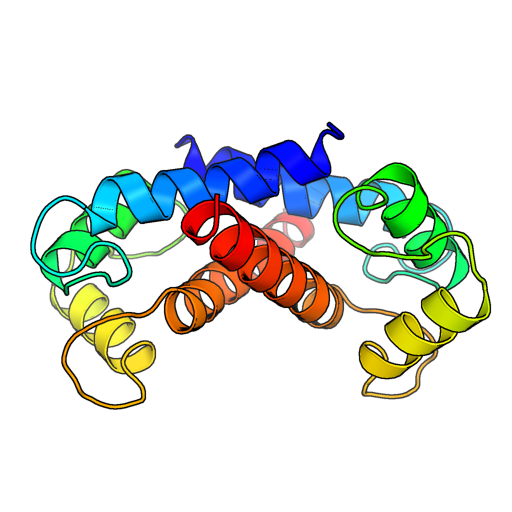 . GLU A 1 83 ? -9.648 1.116 -1.09 1 93.88 83 GLU A CA 1
ATOM 660 C C . GLU A 1 83 ? -10.898 0.292 -0.792 1 93.88 83 GLU A C 1
ATOM 662 O O . GLU A 1 83 ? -11.805 0.757 -0.098 1 93.88 83 GLU A O 1
ATOM 667 N N . ILE A 1 84 ? -10.938 -0.909 -1.262 1 92.56 84 ILE A N 1
ATOM 668 C CA . ILE A 1 84 ? -12.07 -1.803 -1.038 1 92.56 84 ILE A CA 1
ATOM 669 C C . ILE A 1 84 ? -12.211 -2.094 0.455 1 92.56 84 ILE A C 1
ATOM 671 O O . ILE A 1 84 ? -13.312 -2.014 1.009 1 92.56 84 ILE A O 1
ATOM 675 N N . SER A 1 85 ? -11.086 -2.447 1.06 1 91.69 85 SER A N 1
ATOM 676 C CA . SER A 1 85 ? -11.094 -2.766 2.484 1 91.69 85 SER A CA 1
ATOM 677 C C . SER A 1 85 ? -11.508 -1.556 3.318 1 91.69 85 SER A C 1
ATOM 679 O O . SER A 1 85 ? -12.219 -1.695 4.312 1 91.69 85 SER A O 1
ATOM 681 N N . HIS A 1 86 ? -11.016 -0.398 2.959 1 92.94 86 HIS A N 1
ATOM 682 C CA . HIS A 1 86 ? -11.398 0.827 3.652 1 92.94 86 HIS A CA 1
ATOM 683 C C . HIS A 1 86 ? -12.898 1.069 3.555 1 92.94 86 HIS A C 1
ATOM 685 O O . HIS A 1 86 ? -13.539 1.431 4.547 1 92.94 86 HIS A O 1
ATOM 691 N N . ASP A 1 87 ? -13.547 0.851 2.404 1 90.5 87 ASP A N 1
ATOM 692 C CA . ASP A 1 87 ? -14.977 1.037 2.191 1 90.5 87 ASP A CA 1
ATOM 693 C C . ASP A 1 87 ? -15.789 0.038 3.012 1 90.5 87 ASP A C 1
ATOM 695 O O . ASP A 1 87 ? -16.875 0.362 3.496 1 90.5 87 ASP A O 1
ATOM 699 N N . ASN A 1 88 ? -15.203 -1.006 3.127 1 85.75 88 ASN A N 1
ATOM 700 C CA . ASN A 1 88 ? -15.891 -2.057 3.871 1 85.75 88 ASN A CA 1
ATOM 701 C C . ASN A 1 88 ? -15.93 -1.752 5.367 1 85.75 88 ASN A C 1
ATOM 703 O O . ASN A 1 88 ? -16.875 -2.145 6.059 1 85.75 88 ASN A O 1
ATOM 707 N N . ILE A 1 89 ? -14.961 -1.186 5.824 1 82.12 89 ILE A N 1
ATOM 708 C CA . ILE A 1 89 ? -14.898 -0.846 7.242 1 82.12 89 ILE A CA 1
ATOM 709 C C . ILE A 1 89 ? -15.938 0.229 7.559 1 82.12 89 ILE A C 1
ATOM 711 O O . ILE A 1 89 ? -16.484 0.262 8.664 1 82.12 89 ILE A O 1
ATOM 715 N N . HIS A 1 90 ? -16.25 1.12 6.66 1 72.56 90 HIS A N 1
ATOM 716 C CA . HIS A 1 90 ? -17.234 2.17 6.871 1 72.56 90 HIS A CA 1
ATOM 717 C C . HIS A 1 90 ? -18.656 1.621 6.742 1 72.56 90 HIS A C 1
ATOM 719 O O . HIS A 1 90 ? -19.609 2.229 7.242 1 72.56 90 HIS A O 1
ATOM 725 N N . LYS A 1 91 ? -18.781 0.638 6.098 1 68.06 91 LYS A N 1
ATOM 726 C CA . LYS A 1 91 ? -20.109 0.062 5.926 1 68.06 91 LYS A CA 1
ATOM 727 C C . LYS A 1 91 ? -20.484 -0.819 7.113 1 68.06 91 LYS A C 1
ATOM 729 O O . LYS A 1 91 ? -21.672 -0.998 7.41 1 68.06 91 LYS A O 1
ATOM 734 N N . ASN A 1 92 ? -19.516 -1.349 7.73 1 50.12 92 ASN A N 1
ATOM 735 C CA . ASN A 1 92 ? -19.922 -2.201 8.844 1 50.12 92 ASN A CA 1
ATOM 736 C C . ASN A 1 92 ? -19.828 -1.464 10.18 1 50.12 92 ASN A C 1
ATOM 738 O O . ASN A 1 92 ? -18.875 -0.714 10.414 1 50.12 92 ASN A O 1
ATO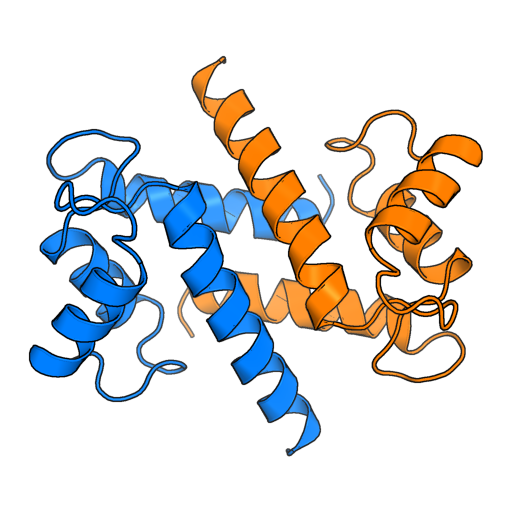M 742 N N . MET B 1 1 ? -6.707 -14.359 9.078 1 79.25 1 MET B N 1
ATOM 743 C CA . MET B 1 1 ? -6.172 -13.336 8.188 1 79.25 1 MET B CA 1
ATOM 744 C C . MET B 1 1 ? -4.711 -13.617 7.844 1 79.25 1 MET B C 1
ATOM 746 O O . MET B 1 1 ? -3.963 -14.133 8.672 1 79.25 1 MET B O 1
ATOM 750 N N . SER B 1 2 ? -4.434 -13.414 6.586 1 90.25 2 SER B N 1
ATOM 751 C CA . SER B 1 2 ? -3.051 -13.617 6.168 1 90.25 2 SER B CA 1
ATOM 752 C C . SER B 1 2 ? -2.158 -12.469 6.637 1 90.25 2 SER B C 1
ATOM 754 O O . SER B 1 2 ? -2.652 -11.43 7.078 1 90.25 2 SER B O 1
ATOM 756 N N . THR B 1 3 ? -0.851 -12.781 6.633 1 92.62 3 THR B N 1
ATOM 757 C CA . THR B 1 3 ? 0.107 -11.75 7.023 1 92.62 3 THR B CA 1
ATOM 758 C C . THR B 1 3 ? -0.048 -10.508 6.152 1 92.62 3 THR B C 1
ATOM 760 O O . THR B 1 3 ? 0.03 -9.383 6.648 1 92.62 3 THR B O 1
ATOM 763 N N . PHE B 1 4 ? -0.331 -10.719 4.887 1 95.12 4 PHE B N 1
ATOM 764 C CA . PHE B 1 4 ? -0.509 -9.633 3.936 1 95.12 4 PHE B CA 1
ATOM 765 C C . PHE B 1 4 ? -1.727 -8.789 4.301 1 95.12 4 PHE B C 1
ATOM 767 O O . PHE B 1 4 ? -1.645 -7.559 4.352 1 95.12 4 PHE B O 1
ATOM 774 N N . GLU B 1 5 ? -2.799 -9.359 4.707 1 93.94 5 GLU B N 1
ATOM 775 C CA . GLU B 1 5 ? -4.027 -8.68 5.094 1 93.94 5 GLU B CA 1
ATOM 776 C C . GLU B 1 5 ? -3.832 -7.863 6.371 1 93.94 5 GLU B C 1
ATOM 778 O O . GLU B 1 5 ? -4.406 -6.785 6.52 1 93.94 5 GLU B O 1
ATOM 783 N N . ASN B 1 6 ? -3.043 -8.406 7.164 1 94.75 6 ASN B N 1
ATOM 784 C CA . ASN B 1 6 ? -2.742 -7.688 8.398 1 94.75 6 ASN B CA 1
ATOM 785 C C . ASN B 1 6 ? -2.006 -6.383 8.117 1 94.75 6 ASN B C 1
ATOM 787 O O . ASN B 1 6 ? -2.279 -5.363 8.758 1 94.75 6 ASN B O 1
ATOM 791 N N . TYR B 1 7 ? -1.063 -6.434 7.184 1 95.88 7 TYR B N 1
ATOM 792 C CA . TYR B 1 7 ? -0.338 -5.223 6.812 1 95.88 7 TYR B CA 1
ATOM 793 C C . TYR B 1 7 ? -1.279 -4.184 6.211 1 95.88 7 TYR B C 1
ATOM 795 O O . TYR B 1 7 ? -1.203 -3.002 6.551 1 95.88 7 TYR B O 1
ATOM 803 N N . LEU B 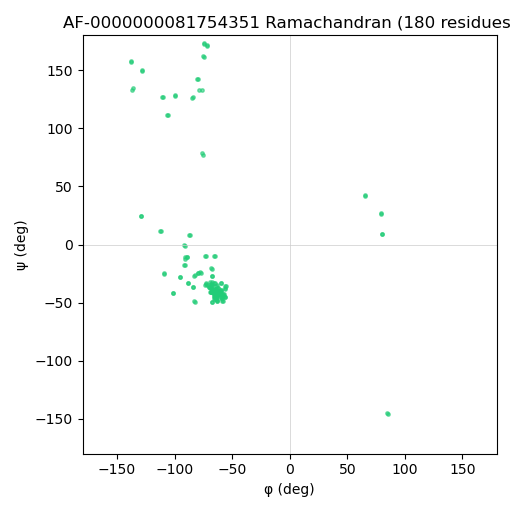1 8 ? -2.23 -4.648 5.371 1 96.31 8 LEU B N 1
ATOM 804 C CA . LEU B 1 8 ? -3.162 -3.742 4.711 1 96.31 8 LEU B CA 1
ATOM 805 C C . LEU B 1 8 ? -4.129 -3.127 5.719 1 96.31 8 LEU B C 1
ATOM 807 O O . LEU B 1 8 ? -4.383 -1.921 5.684 1 96.31 8 LEU B O 1
ATOM 811 N N . GLU B 1 9 ? -4.594 -3.91 6.633 1 94.12 9 GLU B N 1
ATOM 812 C CA . GLU B 1 9 ? -5.473 -3.416 7.691 1 94.12 9 GLU B CA 1
ATOM 813 C C . GLU B 1 9 ? -4.746 -2.416 8.586 1 94.12 9 GLU B C 1
ATOM 815 O O . GLU B 1 9 ? -5.332 -1.422 9.016 1 94.12 9 GLU B O 1
ATOM 820 N N . GLY B 1 10 ? -3.506 -2.699 8.836 1 95.44 10 GLY B N 1
ATOM 821 C CA . GLY B 1 10 ? -2.695 -1.789 9.633 1 95.44 10 GLY B CA 1
ATOM 822 C C . GLY B 1 10 ? -2.572 -0.408 9.016 1 95.44 10 GLY B C 1
ATOM 823 O O . GLY B 1 10 ? -2.668 0.601 9.719 1 95.44 10 GLY B O 1
ATOM 824 N N . ILE B 1 11 ? -2.424 -0.347 7.715 1 97.19 11 ILE B N 1
ATOM 825 C CA . ILE B 1 11 ? -2.312 0.921 7.004 1 97.19 11 ILE B CA 1
ATOM 826 C C . ILE B 1 11 ? -3.617 1.701 7.129 1 97.19 11 ILE B C 1
ATOM 828 O O . ILE B 1 11 ? -3.605 2.906 7.391 1 97.19 11 ILE B O 1
ATOM 832 N N . ILE B 1 12 ? -4.762 1.072 7.016 1 96.06 12 ILE B N 1
ATOM 833 C CA . ILE B 1 12 ? -6.074 1.703 7.137 1 96.06 12 ILE B CA 1
ATOM 834 C C . ILE B 1 12 ? -6.258 2.25 8.547 1 96.06 12 ILE B C 1
ATOM 836 O O . ILE B 1 12 ? -6.703 3.385 8.727 1 96.06 12 ILE B O 1
ATOM 840 N N . ASN B 1 13 ? -5.895 1.452 9.523 1 94.38 13 ASN B N 1
ATOM 841 C CA . ASN B 1 13 ? -6.031 1.857 10.914 1 94.38 13 ASN B CA 1
ATOM 842 C C . ASN B 1 13 ? -5.184 3.086 11.234 1 94.38 13 ASN B C 1
ATOM 844 O O . ASN B 1 13 ? -5.621 3.982 11.953 1 94.38 13 ASN B O 1
ATOM 848 N N . ILE B 1 14 ? -3.977 3.055 10.711 1 95.5 14 ILE B N 1
ATOM 849 C CA . ILE B 1 14 ? -3.088 4.191 10.93 1 95.5 14 ILE B CA 1
ATOM 850 C C . ILE B 1 14 ? -3.689 5.445 10.297 1 95.5 14 ILE B C 1
ATOM 852 O O . ILE B 1 14 ? -3.676 6.52 10.906 1 95.5 14 ILE B O 1
ATOM 856 N N . PHE B 1 15 ? -4.223 5.301 9.086 1 95.12 15 PHE B N 1
ATOM 857 C CA . PHE B 1 15 ? -4.887 6.43 8.445 1 95.12 15 PHE B CA 1
ATOM 858 C C . PHE B 1 15 ? -5.996 6.98 9.328 1 95.12 15 PHE B C 1
ATOM 860 O O . PHE B 1 15 ? -6.082 8.195 9.539 1 95.12 15 PHE B O 1
ATOM 867 N N . HIS B 1 16 ? -6.789 6.152 9.891 1 93.19 16 HIS B N 1
ATOM 868 C CA . HIS B 1 16 ? -7.918 6.566 10.719 1 93.19 16 HIS B CA 1
ATOM 869 C C . HIS B 1 16 ? -7.445 7.199 12.023 1 93.19 16 HIS B C 1
ATOM 871 O O . HIS B 1 16 ? -8.07 8.133 12.523 1 93.19 16 HIS B O 1
ATOM 877 N N . GLN B 1 17 ? -6.387 6.645 12.555 1 93.94 17 GLN B N 1
ATOM 878 C CA . GLN B 1 17 ? -5.828 7.184 13.789 1 93.94 17 GLN B CA 1
ATOM 879 C C . GLN B 1 17 ? -5.508 8.672 13.648 1 93.94 17 GLN B C 1
ATOM 881 O O . GLN B 1 17 ? -5.672 9.438 14.594 1 93.94 17 GLN B O 1
ATOM 886 N N . TYR B 1 18 ? -5.078 9.039 12.508 1 93.69 18 TYR B N 1
ATOM 887 C CA . TYR B 1 18 ? -4.691 10.43 12.305 1 93.69 18 TYR B CA 1
ATOM 888 C C . TYR B 1 18 ? -5.84 11.234 11.711 1 93.69 18 TYR B C 1
ATOM 890 O O . TYR B 1 18 ? -5.977 12.43 11.984 1 93.69 18 TYR B O 1
ATOM 898 N N . SER B 1 19 ? -6.734 10.609 10.969 1 91.88 19 SER B N 1
ATOM 899 C CA . SER B 1 19 ? -7.793 11.328 10.266 1 91.88 19 SER B CA 1
ATOM 900 C C . SER B 1 19 ? -8.938 11.688 11.211 1 91.88 19 SER B C 1
ATOM 902 O O . SER B 1 19 ? -9.695 12.625 10.945 1 91.88 19 SER B O 1
ATOM 904 N N . VAL B 1 20 ? -9.133 10.961 12.312 1 87.31 20 VAL B N 1
ATOM 905 C CA . VAL B 1 20 ? -10.289 11.125 13.188 1 87.31 20 VAL B CA 1
ATOM 906 C C . VAL B 1 20 ? -10 12.211 14.227 1 87.31 20 VAL B C 1
ATOM 908 O O . VAL B 1 20 ? -10.852 12.523 15.055 1 87.31 20 VAL B O 1
ATOM 911 N N . ARG B 1 21 ? -8.914 12.883 14.062 1 83.12 21 ARG B N 1
ATOM 912 C CA . ARG B 1 21 ? -8.531 13.852 15.086 1 83.12 21 ARG B CA 1
ATOM 913 C C . ARG B 1 21 ? -9.273 15.172 14.898 1 83.12 21 ARG B C 1
ATOM 915 O O . ARG B 1 21 ? -9.836 15.711 15.852 1 83.12 21 ARG B O 1
ATOM 922 N N . VAL B 1 22 ? -9.219 15.625 13.688 1 77.44 22 VAL B N 1
ATOM 923 C CA . VAL B 1 22 ? -9.883 16.891 13.398 1 77.44 22 VAL B CA 1
ATOM 924 C C . VAL B 1 22 ? -10.664 16.781 12.086 1 77.44 22 VAL B C 1
ATOM 926 O O . VAL B 1 22 ? -10.172 16.203 11.117 1 77.44 22 VAL B O 1
ATOM 929 N N . GLY B 1 23 ? -11.75 17.188 12.031 1 76.44 23 GLY B N 1
ATOM 930 C CA . GLY B 1 23 ? -12.477 17.234 10.773 1 76.44 23 GLY B CA 1
ATOM 931 C C . GLY B 1 23 ? -13.156 15.922 10.422 1 76.44 23 GLY B C 1
ATOM 932 O O . GLY B 1 23 ? -13.672 15.227 11.297 1 76.44 23 GLY B O 1
ATOM 933 N N . HIS B 1 24 ? -13.164 15.656 9.055 1 79.81 24 HIS B N 1
ATOM 934 C CA . HIS B 1 24 ? -13.844 14.469 8.547 1 79.81 24 HIS B CA 1
ATOM 935 C C . HIS B 1 24 ? -12.992 13.219 8.758 1 79.81 24 HIS B C 1
ATOM 937 O O . HIS B 1 24 ? -11.797 13.219 8.469 1 79.81 24 HIS B O 1
ATOM 943 N N . PRO B 1 25 ? -13.602 12.227 9.258 1 82.62 25 PRO B N 1
ATOM 944 C CA . PRO B 1 25 ? -12.883 11.008 9.641 1 82.62 25 PRO B CA 1
ATOM 945 C C . PRO B 1 25 ? -12.266 10.281 8.445 1 82.62 25 PRO B C 1
ATOM 947 O O . PRO B 1 25 ? -11.406 9.414 8.617 1 82.62 25 PRO B O 1
ATOM 950 N N . ASP B 1 26 ? -12.656 10.766 7.262 1 86.44 26 ASP B N 1
ATOM 951 C CA . ASP B 1 26 ? -12.188 10.031 6.09 1 86.44 26 ASP B CA 1
ATOM 952 C C . ASP B 1 26 ? -11.195 10.859 5.277 1 86.44 26 ASP B C 1
ATOM 954 O O . ASP B 1 26 ? -10.906 10.531 4.125 1 86.44 26 ASP B O 1
ATOM 958 N N . THR B 1 27 ? -10.781 11.93 5.887 1 93 27 THR B N 1
ATOM 959 C CA . THR B 1 27 ? -9.812 12.781 5.215 1 93 27 THR B CA 1
ATOM 960 C C . THR B 1 27 ? -8.742 13.25 6.191 1 93 27 THR B C 1
ATOM 962 O O . THR B 1 27 ? -8.945 13.227 7.41 1 93 27 THR B O 1
ATOM 965 N N . LEU B 1 28 ? -7.555 13.617 5.629 1 95.19 28 LEU B N 1
ATOM 966 C CA . LEU B 1 28 ? -6.457 14.164 6.418 1 95.19 28 LEU B CA 1
ATOM 967 C C . LEU B 1 28 ? -6.254 15.648 6.113 1 95.19 28 LEU B C 1
ATOM 969 O O . LEU B 1 28 ? -6.184 16.047 4.945 1 95.19 28 LEU B O 1
ATOM 973 N N . SER B 1 29 ? -6.246 16.453 7.184 1 94.31 29 SER B N 1
ATOM 974 C CA . SER B 1 29 ? -5.805 17.828 7.023 1 94.31 29 SER B CA 1
ATOM 975 C C . SER B 1 29 ? -4.289 17.906 6.871 1 94.31 29 SER B C 1
ATOM 977 O O . SER B 1 29 ? -3.586 16.922 7.055 1 94.31 29 SER B O 1
ATOM 979 N N . LYS B 1 30 ? -3.82 19.109 6.574 1 93.38 30 LYS B N 1
ATOM 980 C CA . LYS B 1 30 ? -2.383 19.297 6.414 1 93.38 30 LYS B CA 1
ATOM 981 C C . LYS B 1 30 ? -1.639 18.969 7.707 1 93.38 30 LYS B C 1
ATOM 983 O O . LYS B 1 30 ? -0.59 18.328 7.68 1 93.38 30 LYS B O 1
ATOM 988 N N . SER B 1 31 ? -2.248 19.438 8.766 1 93.88 31 SER B N 1
ATOM 989 C CA . SER B 1 31 ? -1.611 19.219 10.062 1 93.88 31 SER B CA 1
ATOM 990 C C . SER B 1 31 ? -1.573 17.719 10.406 1 93.88 31 SER B C 1
ATOM 992 O O . SER B 1 31 ? -0.584 17.234 10.953 1 93.88 31 SER B O 1
ATOM 994 N N . GLU B 1 32 ? -2.633 16.984 10.164 1 95.94 32 GLU B N 1
ATOM 995 C CA . GLU B 1 32 ? -2.701 15.555 10.43 1 95.94 32 GLU B CA 1
ATOM 996 C C . GLU B 1 32 ? -1.721 14.781 9.555 1 95.94 32 GLU B C 1
ATOM 998 O O . GLU B 1 32 ? -1.073 13.844 10.023 1 95.94 32 GLU B O 1
ATOM 1003 N N . LEU B 1 33 ? -1.661 15.234 8.297 1 95.38 33 LEU B N 1
ATOM 1004 C CA . LEU B 1 33 ? -0.708 14.602 7.391 1 95.38 33 LEU B CA 1
ATOM 1005 C C . LEU B 1 33 ? 0.723 14.812 7.875 1 95.38 33 LEU B C 1
ATOM 1007 O O . LEU B 1 33 ? 1.522 13.875 7.887 1 95.38 33 LEU B O 1
ATOM 1011 N N . LYS B 1 34 ? 0.974 15.984 8.297 1 94.94 34 LYS B N 1
ATOM 1012 C CA . LYS B 1 34 ? 2.299 16.297 8.82 1 94.94 34 LYS B CA 1
ATOM 1013 C C . LYS B 1 34 ? 2.66 15.398 9.992 1 94.94 34 LYS B C 1
ATOM 1015 O O . LYS B 1 34 ? 3.754 14.836 10.039 1 94.94 34 LYS B O 1
ATOM 1020 N N . LYS B 1 35 ? 1.783 15.297 10.875 1 94.88 35 LYS B N 1
ATOM 1021 C CA . LYS B 1 35 ? 2.02 14.453 12.039 1 94.88 35 LYS B CA 1
ATOM 1022 C C . LYS B 1 35 ? 2.287 13.008 11.633 1 94.88 35 LYS B C 1
ATOM 1024 O O . LYS B 1 35 ? 3.191 12.359 12.164 1 94.88 35 LYS B O 1
ATOM 1029 N N . LEU B 1 36 ? 1.488 12.547 10.742 1 95.69 36 LEU B N 1
ATOM 1030 C CA . LEU B 1 36 ? 1.653 11.188 10.25 1 95.69 36 LEU B CA 1
ATOM 1031 C C . LEU B 1 36 ? 3.027 11 9.609 1 95.69 36 LEU B C 1
ATOM 1033 O O . LEU B 1 36 ? 3.74 10.047 9.93 1 95.69 36 LEU B O 1
ATOM 1037 N N . LEU B 1 37 ? 3.439 11.906 8.781 1 95.5 37 LEU B N 1
ATOM 1038 C CA . LEU B 1 37 ? 4.719 11.828 8.078 1 95.5 37 LEU B CA 1
ATOM 1039 C C . LEU B 1 37 ? 5.883 11.914 9.062 1 95.5 37 LEU B C 1
ATOM 1041 O O . LEU B 1 37 ? 6.809 11.102 9 1 95.5 37 LEU B O 1
ATOM 1045 N N . VAL B 1 38 ? 5.801 12.805 9.992 1 94.81 38 VAL B N 1
ATOM 1046 C CA . VAL B 1 38 ? 6.887 13.062 10.93 1 94.81 38 VAL B CA 1
ATOM 1047 C C . VAL B 1 38 ? 7.027 11.883 11.891 1 94.81 38 VAL B C 1
ATOM 1049 O O . VAL B 1 38 ? 8.141 11.484 12.234 1 94.81 38 VAL B O 1
ATOM 1052 N N . THR B 1 39 ? 5.914 11.328 12.234 1 94.81 39 THR B N 1
ATOM 1053 C CA . THR B 1 39 ? 5.938 10.281 13.25 1 94.81 39 THR B CA 1
ATOM 1054 C C . THR B 1 39 ? 6.168 8.914 12.602 1 94.81 39 THR B C 1
ATOM 1056 O O . THR B 1 39 ? 6.887 8.078 13.156 1 94.81 39 THR B O 1
ATOM 1059 N N . GLU B 1 40 ? 5.656 8.703 11.367 1 94.81 40 GLU B N 1
ATOM 1060 C CA . GLU B 1 40 ? 5.621 7.352 10.82 1 94.81 40 GLU B CA 1
ATOM 1061 C C . GLU B 1 40 ? 6.621 7.191 9.68 1 94.81 40 GLU B C 1
ATOM 1063 O O . GLU B 1 40 ? 7.07 6.082 9.391 1 94.81 40 GLU B O 1
ATOM 1068 N N . LEU B 1 41 ? 7.012 8.273 8.992 1 93.44 41 LEU B N 1
ATOM 1069 C CA . LEU B 1 41 ? 7.781 8.133 7.766 1 93.44 41 LEU B CA 1
ATOM 1070 C C . LEU B 1 41 ? 9.031 9.008 7.797 1 93.44 41 LEU B C 1
ATOM 1072 O O . LEU B 1 41 ? 9.539 9.414 6.75 1 93.44 41 LEU B O 1
ATOM 1076 N N . ALA B 1 42 ? 9.5 9.32 8.945 1 89.81 42 ALA B N 1
ATOM 1077 C CA . ALA B 1 42 ? 10.656 10.211 9.07 1 89.81 42 ALA B CA 1
ATOM 1078 C C . ALA B 1 42 ? 11.922 9.539 8.539 1 89.81 42 ALA B C 1
ATOM 1080 O O . ALA B 1 42 ? 12.859 10.227 8.117 1 89.81 42 ALA B O 1
ATOM 1081 N N . ASN B 1 43 ? 11.938 8.195 8.445 1 89 43 ASN B N 1
ATOM 1082 C CA . ASN B 1 43 ? 13.117 7.469 7.98 1 89 43 ASN B CA 1
ATOM 1083 C C . ASN B 1 43 ? 13.078 7.242 6.473 1 89 43 ASN B C 1
ATOM 1085 O O . ASN B 1 43 ? 14.094 6.918 5.863 1 89 43 ASN B O 1
ATOM 1089 N N . THR B 1 44 ? 11.977 7.363 5.902 1 88.81 44 THR B N 1
ATOM 1090 C CA . THR B 1 44 ? 11.805 7.09 4.48 1 88.81 44 THR B CA 1
ATOM 1091 C C . THR B 1 44 ? 11.773 8.391 3.68 1 88.81 44 THR B C 1
ATOM 1093 O O . THR B 1 44 ? 12.359 8.477 2.598 1 88.81 44 THR B O 1
ATOM 1096 N N . ILE B 1 45 ? 11.07 9.375 4.23 1 89.25 45 ILE B N 1
ATOM 1097 C CA . ILE B 1 45 ? 10.93 10.672 3.578 1 89.25 45 ILE B CA 1
ATOM 1098 C C . ILE B 1 45 ? 11.906 11.672 4.207 1 89.25 45 ILE B C 1
ATOM 1100 O O . ILE B 1 45 ? 11.914 11.852 5.426 1 89.25 45 ILE B O 1
ATOM 1104 N N . LYS B 1 46 ? 12.648 12.281 3.375 1 88.31 46 LYS B N 1
ATOM 1105 C CA . LYS B 1 46 ? 13.625 13.25 3.863 1 88.31 46 LYS B CA 1
ATOM 1106 C C . LYS B 1 46 ? 12.953 14.586 4.176 1 88.31 46 LYS B C 1
ATOM 1108 O O . LYS B 1 46 ? 12.047 15.016 3.459 1 88.31 46 LYS B O 1
ATOM 1113 N N . ASN B 1 47 ? 13.359 15.219 5.164 1 88.44 47 ASN B N 1
ATOM 1114 C CA . ASN B 1 47 ? 12.977 16.578 5.527 1 88.44 47 ASN B CA 1
ATOM 1115 C C . ASN B 1 47 ? 11.5 16.672 5.902 1 88.44 47 ASN B C 1
ATOM 1117 O O . ASN B 1 47 ? 10.812 17.609 5.52 1 88.44 47 ASN B O 1
ATOM 1121 N N . THR B 1 48 ? 11.07 15.734 6.602 1 87.69 48 THR B N 1
ATOM 1122 C CA . THR B 1 48 ? 9.672 15.742 7.016 1 87.69 48 THR B CA 1
ATOM 1123 C C . THR B 1 48 ? 9.43 16.797 8.094 1 87.69 48 THR B C 1
ATOM 1125 O O . THR B 1 48 ? 8.289 17.156 8.383 1 87.69 48 THR B O 1
ATOM 1128 N N . LYS B 1 49 ? 10.477 17.344 8.602 1 89.44 49 LYS B N 1
ATOM 1129 C CA . LYS B 1 49 ? 10.344 18.375 9.625 1 89.44 49 LYS B CA 1
ATOM 1130 C C . LYS B 1 49 ? 10.289 19.766 9 1 89.44 49 LYS B C 1
ATOM 1132 O O . LYS B 1 49 ? 9.945 20.734 9.672 1 89.44 49 LYS B O 1
ATOM 1137 N N . ASP B 1 50 ? 10.594 19.719 7.738 1 92.94 50 ASP B N 1
ATOM 1138 C CA . ASP B 1 50 ? 10.539 20.984 7.012 1 92.94 50 ASP B CA 1
ATOM 1139 C C . ASP B 1 50 ? 9.125 21.281 6.523 1 92.94 50 ASP B C 1
ATOM 1141 O O . ASP B 1 50 ? 8.547 20.484 5.766 1 92.94 50 ASP B O 1
ATOM 1145 N N . GLN B 1 51 ? 8.719 22.438 6.895 1 93.5 51 GLN B N 1
ATOM 1146 C CA . GLN B 1 51 ? 7.359 22.828 6.531 1 93.5 51 GLN B CA 1
ATOM 1147 C C . GLN B 1 51 ? 7.195 22.891 5.016 1 93.5 51 GLN B C 1
ATOM 1149 O O . GLN B 1 51 ? 6.129 22.562 4.484 1 93.5 51 GLN B O 1
ATOM 1154 N N . ALA B 1 52 ? 8.125 23.312 4.383 1 94.69 52 ALA B N 1
ATOM 1155 C CA . ALA B 1 52 ? 8.062 23.422 2.928 1 94.69 52 ALA B CA 1
ATOM 1156 C C . ALA B 1 52 ? 7.879 22.062 2.271 1 94.69 52 ALA B C 1
ATOM 1158 O O . ALA B 1 52 ? 7.148 21.938 1.283 1 94.69 52 ALA B O 1
ATOM 1159 N N . THR B 1 53 ? 8.578 21.078 2.814 1 94.12 53 THR B N 1
ATOM 1160 C CA . THR B 1 53 ? 8.453 19.703 2.314 1 94.12 53 THR B CA 1
ATOM 1161 C C . THR B 1 53 ? 7.043 19.172 2.543 1 94.12 53 THR B C 1
ATOM 1163 O O . THR B 1 53 ? 6.445 18.578 1.643 1 94.12 53 THR B O 1
ATOM 1166 N N . ILE B 1 54 ? 6.473 19.438 3.625 1 95 54 ILE B N 1
ATOM 1167 C CA . ILE B 1 54 ? 5.133 19 3.984 1 95 54 ILE B CA 1
ATOM 1168 C C . ILE B 1 54 ? 4.105 19.641 3.061 1 95 54 ILE B C 1
ATOM 1170 O O . ILE B 1 54 ? 3.205 18.969 2.549 1 95 54 ILE B O 1
ATOM 1174 N N . ASP B 1 55 ? 4.297 20.953 2.861 1 94.62 55 ASP B N 1
ATOM 1175 C CA . ASP B 1 55 ? 3.398 21.703 1.986 1 94.62 55 ASP B CA 1
ATOM 1176 C C . ASP B 1 55 ? 3.414 21.141 0.569 1 94.62 55 ASP B C 1
ATOM 1178 O O . ASP B 1 55 ? 2.365 21.016 -0.068 1 94.62 55 ASP B O 1
ATOM 1182 N N . LYS B 1 56 ? 4.527 20.781 0.154 1 94.94 56 LYS B N 1
ATOM 1183 C CA . LYS B 1 56 ? 4.672 20.234 -1.191 1 94.94 56 LYS B CA 1
ATOM 1184 C C . LYS B 1 56 ? 3.98 18.875 -1.306 1 94.94 56 LYS B C 1
ATOM 1186 O O . LYS B 1 56 ? 3.248 18.625 -2.264 1 94.94 56 LYS B O 1
ATOM 1191 N N . ILE B 1 57 ? 4.27 18 -0.37 1 95.69 57 ILE B N 1
ATOM 1192 C CA . ILE B 1 57 ? 3.66 16.688 -0.365 1 95.69 57 ILE B CA 1
ATOM 1193 C C . ILE B 1 57 ? 2.139 16.812 -0.324 1 95.69 57 ILE B C 1
ATOM 1195 O O . ILE B 1 57 ? 1.431 16.141 -1.077 1 95.69 57 ILE B O 1
ATOM 1199 N N . PHE B 1 58 ? 1.694 17.719 0.487 1 94.81 58 PHE B N 1
ATOM 1200 C CA . PHE B 1 58 ? 0.262 17.953 0.631 1 94.81 58 PHE B CA 1
ATOM 1201 C C . PHE B 1 58 ? -0.342 18.438 -0.68 1 94.81 58 PHE B C 1
ATOM 1203 O O . PHE B 1 58 ? -1.386 17.953 -1.111 1 94.81 58 PHE B O 1
ATOM 1210 N N . GLN B 1 59 ? 0.267 19.391 -1.274 1 94.81 59 GLN B N 1
ATOM 1211 C CA . GLN B 1 59 ? -0.213 19.953 -2.527 1 94.81 59 GLN B CA 1
ATOM 1212 C C . GLN B 1 59 ? -0.21 18.922 -3.645 1 94.81 59 GLN B C 1
ATOM 1214 O O . GLN B 1 59 ? -1.116 18.891 -4.48 1 94.81 59 GLN B O 1
ATOM 1219 N N . ASP B 1 60 ? 0.802 18.047 -3.572 1 94.44 60 ASP B N 1
ATOM 1220 C CA . ASP B 1 60 ? 0.892 16.984 -4.566 1 94.44 60 ASP B CA 1
ATOM 1221 C C . ASP B 1 60 ? -0.244 15.977 -4.402 1 94.44 60 ASP B C 1
ATOM 1223 O O . ASP B 1 60 ? -0.748 15.43 -5.387 1 94.44 60 ASP B O 1
ATOM 1227 N N . LEU B 1 61 ? -0.628 15.781 -3.182 1 94.38 61 LEU B N 1
ATOM 1228 C CA . LEU B 1 61 ? -1.669 14.805 -2.885 1 94.38 61 LEU B CA 1
ATOM 1229 C C . LEU B 1 61 ? -3.055 15.406 -3.068 1 94.38 61 LEU B C 1
ATOM 1231 O O . LEU B 1 61 ? -3.984 14.727 -3.506 1 94.38 61 LEU B O 1
ATOM 1235 N N . ASP B 1 62 ? -3.107 16.703 -2.68 1 93.62 62 ASP B N 1
ATOM 1236 C CA . ASP B 1 62 ? -4.379 17.406 -2.812 1 93.62 62 ASP B CA 1
ATOM 1237 C C . ASP B 1 62 ? -4.648 17.781 -4.266 1 93.62 62 ASP B C 1
ATOM 1239 O O . ASP B 1 62 ? -4.652 18.953 -4.617 1 93.62 62 ASP B O 1
ATOM 1243 N N . GLU B 1 63 ? -5.098 16.781 -5.012 1 86.75 63 GLU B N 1
ATOM 1244 C CA . GLU B 1 63 ? -5.254 16.969 -6.453 1 86.75 63 GLU B CA 1
ATOM 1245 C C . GLU B 1 63 ? -6.465 17.844 -6.766 1 86.75 63 GLU B C 1
ATOM 1247 O O . GLU B 1 63 ? -6.449 18.594 -7.734 1 86.75 63 GLU B O 1
ATOM 1252 N N . ASN B 1 64 ? -7.543 17.719 -5.941 1 85 64 ASN B N 1
ATOM 1253 C CA . ASN B 1 64 ? -8.758 18.469 -6.234 1 85 64 ASN B CA 1
ATOM 1254 C C . ASN B 1 64 ? -8.742 19.844 -5.574 1 85 64 ASN B C 1
ATOM 1256 O O . ASN B 1 64 ? -9.664 20.641 -5.754 1 85 64 ASN B O 1
ATOM 1260 N N . GLY B 1 65 ? -7.855 20.125 -4.719 1 87.06 65 GLY B N 1
ATOM 1261 C CA . GLY B 1 65 ? -7.641 21.453 -4.137 1 87.06 65 GLY B CA 1
ATOM 1262 C C . GLY B 1 65 ? -8.633 21.781 -3.039 1 87.06 65 GLY B C 1
ATOM 1263 O O . GLY B 1 65 ? -8.977 22.953 -2.842 1 87.06 65 GLY B O 1
ATOM 1264 N N . ASP B 1 66 ? -9.203 20.828 -2.307 1 87 66 ASP B N 1
ATOM 1265 C CA . ASP B 1 66 ? -10.18 21.094 -1.258 1 87 66 ASP B CA 1
ATOM 1266 C C . ASP B 1 66 ? -9.508 21.25 0.101 1 87 66 ASP B C 1
ATOM 1268 O O . ASP B 1 66 ? -10.164 21.516 1.104 1 87 66 ASP B O 1
ATOM 1272 N N . GLY B 1 67 ? -8.203 21.109 0.089 1 91.44 67 GLY B N 1
ATOM 1273 C CA . GLY B 1 67 ? -7.445 21.297 1.314 1 91.44 67 GLY B CA 1
ATOM 1274 C C . GLY B 1 67 ? -7.48 20.078 2.227 1 91.44 67 GLY B C 1
ATOM 1275 O O . GLY B 1 67 ? -7.16 20.172 3.412 1 91.44 67 GLY B O 1
ATOM 1276 N N . GLN B 1 68 ? -8.008 19 1.721 1 93.62 68 GLN B N 1
ATOM 1277 C CA . GLN B 1 68 ? -8.047 17.734 2.457 1 93.62 68 GLN B CA 1
ATOM 1278 C C . GLN B 1 68 ? -7.48 16.594 1.624 1 93.62 68 GLN B C 1
ATOM 1280 O O . GLN B 1 68 ? -7.566 16.609 0.395 1 93.62 68 GLN B O 1
ATOM 1285 N N . VAL B 1 69 ? -6.906 15.641 2.324 1 95.25 69 VAL B N 1
ATOM 1286 C CA . VAL B 1 69 ? -6.371 14.461 1.655 1 95.25 69 VAL B CA 1
ATOM 1287 C C . VAL B 1 69 ? -7.281 13.258 1.915 1 95.25 69 VAL B C 1
ATOM 1289 O O . VAL B 1 69 ? -7.422 12.812 3.057 1 95.25 69 VAL B O 1
ATOM 1292 N N . THR B 1 70 ? -7.969 12.797 0.813 1 94.12 70 THR B N 1
ATOM 1293 C CA . THR B 1 70 ? -8.805 11.602 0.929 1 94.12 70 THR B CA 1
ATOM 1294 C C . THR B 1 70 ? -7.938 10.352 1.053 1 94.12 70 THR B C 1
ATOM 1296 O O . THR B 1 70 ? -6.723 10.406 0.854 1 94.12 70 THR B O 1
ATOM 1299 N N . PHE B 1 71 ? -8.594 9.203 1.336 1 94.38 71 PHE B N 1
ATOM 1300 C CA . PHE B 1 71 ? -7.867 7.949 1.456 1 94.38 71 PHE B CA 1
ATOM 1301 C C . PHE B 1 71 ? -7.215 7.57 0.132 1 94.38 71 PHE B C 1
ATOM 1303 O O . PHE B 1 71 ? -6.059 7.148 0.102 1 94.38 71 PHE B O 1
ATOM 1310 N N . LYS B 1 72 ? -7.922 7.809 -0.872 1 93.31 72 LYS B N 1
ATOM 1311 C CA . LYS B 1 72 ? -7.391 7.48 -2.191 1 93.31 72 LYS B CA 1
ATOM 1312 C C . LYS B 1 72 ? -6.121 8.273 -2.49 1 93.31 72 LYS B C 1
ATOM 1314 O O . LYS B 1 72 ? -5.148 7.73 -3.01 1 93.31 72 LYS B O 1
ATOM 1319 N N . GLU B 1 73 ? -6.121 9.516 -2.162 1 95 73 GLU B N 1
ATOM 1320 C CA . GLU B 1 73 ? -4.945 10.359 -2.375 1 95 73 GLU B CA 1
ATOM 1321 C C . GLU B 1 73 ? -3.791 9.938 -1.471 1 95 73 GLU B C 1
ATOM 1323 O O . GLU B 1 73 ? -2.629 9.969 -1.88 1 95 73 GLU B O 1
ATOM 1328 N N . PHE B 1 74 ? -4.211 9.594 -0.297 1 95.94 74 PHE B N 1
ATOM 1329 C CA . PHE B 1 74 ? -3.217 9.102 0.646 1 95.94 74 PHE B CA 1
ATOM 1330 C C . PHE B 1 74 ? -2.525 7.855 0.099 1 95.94 74 PHE B C 1
ATOM 1332 O O . PHE B 1 74 ? -1.325 7.664 0.309 1 95.94 74 PHE B O 1
ATOM 1339 N N . LEU B 1 75 ? -3.229 7.043 -0.652 1 96.31 75 LEU B N 1
ATOM 1340 C CA . LEU B 1 75 ? -2.68 5.801 -1.186 1 96.31 75 LEU B CA 1
ATOM 1341 C C . LEU B 1 75 ? -1.588 6.086 -2.211 1 96.31 75 LEU B C 1
ATOM 1343 O O . LEU B 1 75 ? -0.693 5.262 -2.418 1 96.31 75 LEU B O 1
ATOM 1347 N N . PHE B 1 76 ? -1.665 7.25 -2.863 1 93.75 76 PHE B N 1
ATOM 1348 C CA . PHE B 1 76 ? -0.604 7.645 -3.783 1 93.75 76 PHE B CA 1
ATOM 1349 C C . PHE B 1 76 ? 0.703 7.875 -3.037 1 93.75 76 PHE B C 1
ATOM 1351 O O . PHE B 1 76 ? 1.776 7.52 -3.527 1 93.75 76 PHE B O 1
ATOM 1358 N N . LEU B 1 77 ? 0.614 8.445 -1.848 1 95.12 77 LEU B N 1
ATOM 1359 C CA . LEU B 1 77 ? 1.79 8.648 -1.008 1 95.12 77 LEU B CA 1
ATOM 1360 C C . LEU B 1 77 ? 2.377 7.309 -0.57 1 95.12 77 LEU B C 1
ATOM 1362 O O . LEU B 1 77 ? 3.586 7.094 -0.68 1 95.12 77 LEU B O 1
ATOM 1366 N N . VAL B 1 78 ? 1.493 6.395 -0.099 1 97 78 VAL B N 1
ATOM 1367 C CA . VAL B 1 78 ? 1.91 5.074 0.354 1 97 78 VAL B CA 1
ATOM 1368 C C . VAL B 1 78 ? 2.643 4.348 -0.773 1 97 78 VAL B C 1
ATOM 1370 O O . VAL B 1 78 ? 3.713 3.773 -0.559 1 97 78 VAL B O 1
ATOM 1373 N N . ALA B 1 79 ? 2.102 4.418 -2.029 1 96.38 79 ALA B N 1
ATOM 1374 C CA . ALA B 1 79 ? 2.705 3.766 -3.189 1 96.38 79 ALA B CA 1
ATOM 1375 C C . ALA B 1 79 ? 4.09 4.34 -3.482 1 96.38 79 ALA B C 1
ATOM 1377 O O . ALA B 1 79 ? 5.027 3.592 -3.77 1 96.38 79 ALA B O 1
ATOM 1378 N N . SER B 1 80 ? 4.211 5.602 -3.363 1 94.62 80 SER B N 1
ATOM 1379 C CA . SER B 1 80 ? 5.484 6.266 -3.619 1 94.62 80 SER B CA 1
ATOM 1380 C C . SER B 1 80 ? 6.551 5.824 -2.621 1 94.62 80 SER B C 1
ATOM 1382 O O . SER B 1 80 ? 7.688 5.543 -3.006 1 94.62 80 SER B O 1
ATOM 1384 N N . VAL B 1 81 ? 6.156 5.723 -1.398 1 95.25 81 VAL B N 1
ATOM 1385 C CA . VAL B 1 81 ? 7.082 5.328 -0.342 1 95.25 81 VAL B CA 1
ATOM 1386 C C . VAL B 1 81 ? 7.496 3.869 -0.536 1 95.25 81 VAL B C 1
ATOM 1388 O O . VAL B 1 81 ? 8.664 3.521 -0.373 1 95.25 81 VAL B O 1
ATOM 1391 N N . LEU B 1 82 ? 6.543 2.996 -0.906 1 96.75 82 LEU B N 1
ATOM 1392 C CA . LEU B 1 82 ? 6.84 1.592 -1.163 1 96.75 82 LEU B CA 1
ATOM 1393 C C . LEU B 1 82 ? 7.836 1.448 -2.309 1 96.75 82 LEU B C 1
ATOM 1395 O O . LEU B 1 82 ? 8.766 0.64 -2.232 1 96.75 82 LEU B O 1
ATOM 1399 N N . GLU B 1 83 ? 7.672 2.25 -3.357 1 93.94 83 GLU B N 1
ATOM 1400 C CA . GLU B 1 83 ? 8.594 2.211 -4.492 1 93.94 83 GLU B CA 1
ATOM 1401 C C . GLU B 1 83 ? 10 2.629 -4.078 1 93.94 83 GLU B C 1
ATOM 1403 O O . GLU B 1 83 ? 10.977 1.969 -4.434 1 93.94 83 GLU B O 1
ATOM 1408 N N . ILE B 1 84 ? 10.109 3.676 -3.32 1 92.69 84 ILE B N 1
ATOM 1409 C CA . ILE B 1 84 ? 11.398 4.176 -2.846 1 92.69 84 ILE B CA 1
ATOM 1410 C C . ILE B 1 84 ? 12.055 3.129 -1.95 1 92.69 84 ILE B C 1
ATOM 1412 O O . ILE B 1 84 ? 13.242 2.826 -2.109 1 92.69 84 ILE B O 1
ATOM 1416 N N . SER B 1 85 ? 11.273 2.609 -1.016 1 91.94 85 SER B N 1
ATOM 1417 C CA . SER B 1 85 ? 11.797 1.608 -0.091 1 91.94 85 SER B CA 1
ATOM 1418 C C . SER B 1 85 ? 12.219 0.344 -0.828 1 91.94 85 SER B C 1
ATOM 1420 O O . SER B 1 85 ? 13.234 -0.271 -0.482 1 91.94 85 SER B O 1
ATOM 1422 N N . HIS B 1 86 ? 11.453 -0.059 -1.797 1 93.12 86 HIS B N 1
ATOM 1423 C CA . HIS B 1 86 ? 11.805 -1.224 -2.602 1 93.12 86 HIS B CA 1
ATOM 1424 C C . HIS B 1 86 ? 13.125 -1.005 -3.34 1 93.12 86 HIS B C 1
ATOM 1426 O O . HIS B 1 86 ? 13.969 -1.899 -3.385 1 93.12 86 HIS B O 1
ATOM 1432 N N . ASP B 1 87 ? 13.383 0.161 -3.922 1 90.62 87 ASP B N 1
ATOM 1433 C CA . ASP B 1 87 ? 14.609 0.491 -4.645 1 90.62 87 ASP B CA 1
ATOM 1434 C C . ASP B 1 87 ? 15.812 0.5 -3.709 1 90.62 87 ASP B C 1
ATOM 1436 O O . ASP B 1 87 ? 16.922 0.12 -4.105 1 90.62 87 ASP B O 1
ATOM 1440 N N . ASN B 1 88 ? 15.5 0.875 -2.59 1 86 88 ASN B N 1
ATOM 1441 C CA . ASN B 1 88 ? 16.578 0.957 -1.607 1 86 88 ASN B CA 1
ATOM 1442 C C . ASN B 1 88 ? 17.031 -0.429 -1.164 1 86 88 ASN B C 1
ATOM 1444 O O . ASN B 1 88 ? 18.203 -0.619 -0.822 1 86 88 ASN B O 1
ATOM 1448 N N . ILE B 1 89 ? 16.188 -1.302 -1.123 1 82.56 89 ILE B N 1
ATOM 1449 C CA . ILE B 1 89 ? 16.531 -2.66 -0.716 1 82.56 89 ILE B CA 1
ATOM 1450 C C . ILE B 1 89 ? 17.406 -3.316 -1.787 1 82.56 89 ILE B C 1
ATOM 1452 O O . ILE B 1 89 ? 18.25 -4.152 -1.479 1 82.56 89 ILE B O 1
ATOM 1456 N N . HIS B 1 90 ? 17.188 -2.969 -3.006 1 73.25 90 HIS B N 1
ATOM 1457 C CA . HIS B 1 90 ? 17.984 -3.527 -4.09 1 73.25 90 HIS B CA 1
ATOM 1458 C C . HIS B 1 90 ? 19.359 -2.871 -4.16 1 73.25 90 HIS B C 1
ATOM 1460 O O . HIS B 1 90 ? 20.297 -3.443 -4.719 1 73.25 90 HIS B O 1
ATOM 1466 N N . LYS B 1 91 ? 19.438 -1.705 -3.668 1 68.31 91 LYS B N 1
ATOM 1467 C CA . LYS B 1 91 ? 20.734 -1.01 -3.707 1 68.31 91 LYS B CA 1
ATOM 1468 C C . LYS B 1 91 ? 21.625 -1.461 -2.562 1 68.31 91 LYS B C 1
ATOM 1470 O O . LYS B 1 91 ? 22.859 -1.396 -2.672 1 68.31 91 LYS B O 1
ATOM 1475 N N . ASN B 1 92 ? 21.062 -1.908 -1.501 1 52.16 92 ASN B N 1
ATOM 1476 C CA . ASN B 1 92 ? 21.953 -2.314 -0.424 1 52.16 92 ASN B CA 1
ATOM 1477 C C . ASN B 1 92 ? 22.109 -3.832 -0.371 1 52.16 92 ASN B C 1
ATOM 1479 O O . ASN B 1 92 ? 21.141 -4.57 -0.502 1 52.16 92 ASN B O 1
#